Protein AF-A0A7R9U9R0-F1 (afdb_monomer_lite)

pLDDT: mean 79.27, std 15.32, range [29.86, 94.44]

InterPro domains:
  IPR008010 Tapt1 family [PF05346] (2-225)
  IPR008010 Tapt1 family [PTHR13317] (3-227)

Radius of gyration: 22.78 Å; chains: 1; bounding box: 51×50×66 Å

Secondary structure (DSSP, 8-state):
-HHHHHHHHHHHHHHHHHHHHHHHHHHHH-S-THHHHHHHHHHHHHHHHHHTS---HHHHHHHHHHHHHHHHHHHHHHHHHHHHHHHTT---HHHHHHHHHHHHHHHHHHHHHHHHHHHHHTT--THHHHHHHHHHHHHHHHHT-TTS---SS-HHHHHHHHTT--HHHHHHHHHHHHHHHHHHHHHHHHTT-HHHHHHHHHHHHHHHHHHHHHHHHHHHHHHHHHHHHHHHHHHT--SS-----HHHHHHHHHHHHTTGGGS-BTTB--

Foldseek 3Di:
DVVVVVVVVLVVVLVVLVVVLVLVLCCLVDPDCVSVVVLLVVLVVVLVVQLPDADDLVRVLLVVLQLVLVLVSLVVSLVLSQLLCVLVVNDPPVSSVVSSCSSSVSSVVSVVSSVVSNCVVNVPDPCSVLVSLLVLLCLLVVLVDPPDDPPVPDSVVVSCVSSVNPPSSSVVVVVVSCVVSVVSLCVVPVVPPPVSVVVVVVVVVVVVVVVVVVVSVVSNVVSVVSNVVVVCLVVVPDPDDDPDDPVVSVVVVVVVVVVVQQDDPPPDRD

Organism: NCBI:txid172671

Sequence (270 aa):
WTLFVATIYTILHSCLLFIHMATLNVAINSVDAALLTVLISSNFAEIKSFVFKKFDKKNVFQLGCHDVVERFKLWLFMSLIGLLSWCNGSLQLGSFLQLTCVVFSAEMLADWVKHGFIAKFNCIDASAFGEYAVVLANDITTCRRQDMPRVINDHTYAISKRLGFAQLPMTCLLIRFLMMAYPFVRQAVQARSNAVFFLICALAFLCCVLLKVLTGLLLMATSKAITTAEAEFMTGASPRGRSMSDVERKEELTAYQKVDRFTPVNGRVV

Structure (mmCIF, N/CA/C/O backbone):
data_AF-A0A7R9U9R0-F1
#
_entry.id   AF-A0A7R9U9R0-F1
#
loop_
_atom_site.group_PDB
_atom_site.id
_atom_site.type_symbol
_atom_site.label_atom_id
_atom_site.label_alt_id
_atom_site.label_comp_id
_atom_site.label_asym_id
_atom_site.label_entity_id
_atom_site.label_seq_id
_atom_site.pdbx_PDB_ins_code
_atom_site.Cartn_x
_atom_site.Cartn_y
_atom_site.Cartn_z
_atom_site.occupancy
_atom_site.B_iso_or_equiv
_atom_site.auth_seq_id
_atom_site.auth_comp_id
_atom_site.auth_asym_id
_atom_site.auth_atom_id
_atom_site.pdbx_PDB_model_num
ATOM 1 N N . TRP A 1 1 ? -26.819 -6.672 -17.134 1.00 80.12 1 TRP A N 1
ATOM 2 C CA . TRP A 1 1 ? -26.868 -5.364 -16.450 1.00 80.12 1 TRP A CA 1
ATOM 3 C C . TRP A 1 1 ? -25.844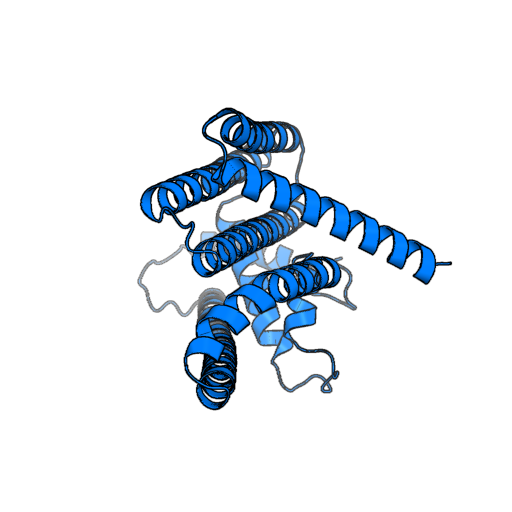 -5.228 -15.329 1.00 80.12 1 TRP A C 1
ATOM 5 O O . TRP A 1 1 ? -24.983 -4.372 -15.450 1.00 80.12 1 TRP A O 1
ATOM 15 N N . THR A 1 2 ? -25.844 -6.074 -14.294 1.00 88.81 2 THR A N 1
ATOM 16 C CA . THR A 1 2 ? -24.864 -5.991 -13.184 1.00 88.81 2 THR A CA 1
ATOM 17 C C . THR A 1 2 ? -23.406 -6.116 -13.634 1.00 88.81 2 THR A C 1
ATOM 19 O O . THR A 1 2 ? -22.576 -5.316 -13.219 1.00 88.81 2 THR A O 1
ATOM 22 N N . LEU A 1 3 ? -23.104 -7.053 -14.541 1.00 88.38 3 LEU A N 1
ATOM 23 C CA . LEU A 1 3 ? -21.761 -7.193 -15.121 1.00 88.38 3 LEU A CA 1
ATOM 24 C C . LEU A 1 3 ? -21.330 -5.938 -15.885 1.00 88.38 3 LEU A C 1
ATOM 26 O O . LEU A 1 3 ? -20.222 -5.463 -15.697 1.00 88.38 3 LEU A O 1
ATOM 30 N N . PHE A 1 4 ? -22.229 -5.356 -16.679 1.00 92.50 4 PHE A N 1
ATOM 31 C CA . PHE A 1 4 ? -21.949 -4.140 -17.442 1.00 92.50 4 PHE A CA 1
ATOM 32 C C . PHE A 1 4 ? -21.620 -2.952 -16.527 1.00 92.50 4 PHE A C 1
ATOM 34 O O . PHE A 1 4 ? -20.614 -2.274 -16.726 1.00 92.50 4 PHE A O 1
ATOM 41 N N . VAL A 1 5 ? -22.411 -2.754 -15.468 1.00 91.94 5 VAL A N 1
ATOM 42 C CA . VAL A 1 5 ? -22.153 -1.718 -14.455 1.00 91.94 5 VAL A CA 1
ATOM 43 C C . VAL A 1 5 ? -20.824 -1.971 -13.732 1.00 91.94 5 VAL A C 1
ATOM 45 O O . VAL A 1 5 ? -20.028 -1.047 -13.575 1.00 91.94 5 VAL A O 1
ATOM 48 N N . ALA A 1 6 ? -20.540 -3.218 -13.344 1.00 87.81 6 ALA A N 1
ATOM 49 C CA . ALA A 1 6 ? -19.285 -3.590 -12.687 1.00 87.81 6 ALA A CA 1
ATOM 50 C C . ALA A 1 6 ? -18.057 -3.367 -13.587 1.00 87.81 6 ALA A C 1
ATOM 52 O O . ALA A 1 6 ? -17.015 -2.904 -13.113 1.00 87.81 6 ALA A O 1
ATOM 53 N N . THR A 1 7 ? -18.173 -3.646 -14.886 1.00 88.94 7 THR A N 1
ATOM 54 C CA . THR A 1 7 ? -17.121 -3.366 -15.866 1.00 88.94 7 THR A CA 1
ATOM 55 C C . THR A 1 7 ? -16.875 -1.866 -15.994 1.00 88.94 7 THR A C 1
ATOM 57 O O . THR A 1 7 ? -15.727 -1.445 -15.868 1.00 88.94 7 THR A O 1
ATOM 60 N N . ILE A 1 8 ? -17.923 -1.048 -16.162 1.00 93.12 8 ILE A N 1
ATOM 61 C CA . ILE A 1 8 ? -17.786 0.418 -16.237 1.00 93.12 8 ILE A CA 1
ATOM 62 C C . ILE A 1 8 ? -17.120 0.965 -14.972 1.00 93.12 8 ILE A C 1
ATOM 64 O O . ILE A 1 8 ? -16.168 1.738 -15.064 1.00 93.12 8 ILE A O 1
ATOM 68 N N . TYR A 1 9 ? -17.568 0.520 -13.796 1.00 91.81 9 TYR A N 1
ATOM 69 C CA . TYR A 1 9 ? -16.970 0.916 -12.524 1.00 91.81 9 TYR A CA 1
ATOM 70 C C . TYR A 1 9 ? -15.478 0.558 -12.459 1.00 91.81 9 TYR A C 1
ATOM 72 O O . TYR A 1 9 ? -14.657 1.393 -12.086 1.00 91.81 9 TYR A O 1
ATOM 80 N N . THR A 1 10 ? -15.109 -0.657 -12.872 1.00 88.75 10 THR A N 1
ATOM 81 C CA . THR A 1 10 ? -13.712 -1.120 -12.856 1.00 88.75 10 THR A CA 1
ATOM 82 C C . THR A 1 10 ? -12.845 -0.320 -13.832 1.00 88.75 10 THR A C 1
ATOM 84 O O . THR A 1 10 ? -11.708 0.015 -13.496 1.00 88.75 10 THR A O 1
ATOM 87 N N . ILE A 1 11 ? -13.372 0.030 -15.011 1.00 91.69 11 ILE A N 1
ATOM 88 C CA . ILE A 1 11 ? -12.686 0.878 -15.998 1.00 91.69 11 ILE A CA 1
ATOM 89 C C . ILE A 1 11 ? -12.453 2.276 -15.425 1.00 91.69 11 ILE A C 1
ATOM 91 O O . ILE A 1 11 ? -11.320 2.755 -15.438 1.00 91.69 11 ILE A O 1
ATOM 95 N N . LEU A 1 12 ? -13.496 2.908 -14.880 1.00 93.00 12 LEU A N 1
ATOM 96 C CA . LEU A 1 12 ? -13.390 4.239 -14.278 1.00 93.00 12 LEU A CA 1
ATOM 97 C C . LEU A 1 12 ? -12.397 4.243 -13.115 1.00 93.00 12 LEU A C 1
ATOM 99 O O . LEU A 1 12 ? -11.517 5.098 -13.065 1.00 93.00 12 LEU A O 1
ATOM 103 N N . HIS A 1 13 ? -12.477 3.253 -12.223 1.00 91.44 13 HIS A N 1
ATOM 104 C CA . HIS A 1 13 ? -11.557 3.141 -11.096 1.00 91.44 13 HIS A CA 1
ATOM 105 C C . HIS A 1 13 ? -10.111 2.935 -11.565 1.00 91.44 13 HIS A C 1
ATOM 107 O O . HIS A 1 13 ? -9.204 3.598 -11.072 1.00 91.44 13 HIS A O 1
ATOM 113 N N . SER A 1 14 ? -9.882 2.077 -12.563 1.00 90.56 14 SER A N 1
ATOM 114 C CA . SER A 1 14 ? -8.544 1.873 -13.140 1.00 90.56 14 SER A CA 1
ATOM 115 C C . SER A 1 14 ? -8.007 3.146 -13.801 1.00 90.56 14 SER A C 1
ATOM 117 O O . SER A 1 14 ? -6.826 3.454 -13.663 1.00 90.56 14 SER A O 1
ATOM 119 N N . CYS A 1 15 ? -8.869 3.912 -14.478 1.00 90.81 15 CYS A N 1
ATOM 120 C CA . CYS A 1 15 ? -8.514 5.192 -15.088 1.00 90.81 15 CYS A CA 1
ATOM 121 C C . CYS A 1 15 ? -8.092 6.223 -14.030 1.00 90.81 15 CYS A C 1
ATOM 123 O O . CYS A 1 15 ? -7.043 6.848 -14.167 1.00 90.81 15 CYS A O 1
ATOM 125 N N . LEU A 1 16 ? -8.847 6.342 -12.932 1.00 91.12 16 LEU A N 1
ATOM 126 C CA . LEU A 1 16 ? -8.494 7.227 -11.818 1.00 91.12 16 LEU A CA 1
ATOM 127 C C . LEU A 1 16 ? -7.149 6.849 -11.187 1.00 91.12 16 LEU A C 1
ATOM 129 O O . LEU A 1 16 ? -6.325 7.728 -10.942 1.00 91.12 16 LEU A O 1
ATOM 133 N N . LEU A 1 17 ? -6.894 5.552 -10.973 1.00 89.94 17 LEU A N 1
ATOM 134 C CA . LEU A 1 17 ? -5.597 5.085 -10.469 1.00 89.94 17 LEU A CA 1
ATOM 135 C C . LEU A 1 17 ? -4.456 5.407 -11.438 1.00 89.94 17 LEU A C 1
ATOM 137 O O . LEU A 1 17 ? -3.375 5.794 -11.001 1.00 89.94 17 LEU A O 1
ATOM 141 N N . PHE A 1 18 ? -4.697 5.284 -12.744 1.00 89.31 18 PHE A N 1
ATOM 142 C CA . PHE A 1 18 ? -3.710 5.632 -13.760 1.00 89.31 18 PHE A CA 1
ATOM 143 C C . PHE A 1 18 ? -3.402 7.132 -13.766 1.00 89.31 18 PHE A C 1
ATOM 145 O O . PHE A 1 18 ? -2.232 7.503 -13.796 1.00 89.31 18 PHE A O 1
ATOM 152 N N . ILE A 1 19 ? -4.425 7.989 -13.679 1.00 89.56 19 ILE A N 1
ATOM 153 C CA . ILE A 1 19 ? -4.249 9.445 -13.573 1.00 89.56 19 ILE A CA 1
ATOM 154 C C . ILE A 1 19 ? -3.454 9.783 -12.315 1.00 89.56 19 ILE A C 1
ATOM 156 O O . ILE A 1 19 ? -2.480 10.521 -12.394 1.00 89.56 19 ILE A O 1
ATOM 160 N N . HIS A 1 20 ? -3.821 9.207 -11.170 1.00 88.00 20 HIS A N 1
ATOM 161 C CA . HIS A 1 20 ? -3.120 9.450 -9.913 1.00 88.00 20 HIS A CA 1
ATOM 162 C C . HIS A 1 20 ? -1.637 9.062 -10.007 1.00 88.00 20 HIS A C 1
ATOM 164 O O . HIS A 1 20 ? -0.757 9.839 -9.639 1.00 88.00 20 HIS A O 1
ATOM 170 N N . MET A 1 21 ? -1.342 7.891 -10.574 1.00 86.88 21 MET A N 1
ATOM 171 C CA . MET A 1 21 ? 0.033 7.447 -10.778 1.00 86.88 21 MET A CA 1
ATOM 172 C C . MET A 1 21 ? 0.792 8.305 -11.801 1.00 86.88 21 MET A C 1
ATOM 174 O O . MET A 1 21 ? 1.969 8.594 -11.598 1.00 86.88 21 MET A O 1
ATOM 178 N N . ALA A 1 22 ? 0.144 8.736 -12.884 1.00 86.50 22 ALA A N 1
ATOM 179 C CA . ALA A 1 22 ? 0.743 9.639 -13.862 1.00 86.50 22 ALA A CA 1
ATOM 180 C C . ALA A 1 22 ? 1.085 10.992 -13.227 1.00 86.50 22 ALA A C 1
ATOM 182 O O . ALA A 1 22 ? 2.184 11.498 -13.439 1.00 86.50 22 ALA A O 1
ATOM 183 N N . THR A 1 23 ? 0.195 11.532 -12.392 1.00 86.62 23 THR A N 1
ATOM 184 C CA . THR A 1 23 ? 0.443 12.749 -11.613 1.00 86.62 23 THR A CA 1
ATOM 185 C C . THR A 1 23 ? 1.634 12.574 -10.680 1.00 86.62 23 THR A C 1
ATOM 187 O O . THR A 1 23 ? 2.507 13.435 -10.671 1.00 86.62 23 THR A O 1
ATOM 190 N N . LEU A 1 24 ? 1.730 11.451 -9.955 1.00 83.56 24 LEU A N 1
ATOM 191 C CA . LEU A 1 24 ? 2.899 11.146 -9.118 1.00 83.56 24 LEU A CA 1
ATOM 192 C C . LEU A 1 24 ? 4.186 11.058 -9.948 1.00 83.56 24 LEU A C 1
ATOM 194 O O . LEU A 1 24 ? 5.207 11.618 -9.560 1.00 83.56 24 LEU A O 1
ATOM 198 N N . ASN A 1 25 ? 4.145 10.413 -11.115 1.00 86.19 25 ASN A N 1
ATOM 199 C CA . ASN A 1 25 ? 5.303 10.322 -12.001 1.00 86.19 25 ASN A CA 1
ATOM 200 C C . ASN A 1 25 ? 5.731 11.698 -12.534 1.00 86.19 25 ASN A C 1
ATOM 202 O O . ASN A 1 25 ? 6.922 11.994 -12.573 1.00 86.19 25 ASN A O 1
ATOM 206 N N . VAL A 1 26 ? 4.784 12.556 -12.918 1.00 84.62 26 VAL A N 1
ATOM 207 C CA . VAL A 1 26 ? 5.090 13.933 -13.333 1.00 84.62 26 VAL A CA 1
ATOM 208 C C . VAL A 1 26 ? 5.634 14.734 -12.154 1.00 84.62 26 VAL A C 1
ATOM 210 O O . VAL A 1 26 ? 6.636 15.407 -12.332 1.00 84.62 26 VAL A O 1
ATOM 213 N N . ALA A 1 27 ? 5.061 14.598 -10.956 1.00 80.94 27 ALA A N 1
ATOM 214 C CA . ALA A 1 27 ? 5.533 15.274 -9.747 1.00 80.94 27 ALA A CA 1
ATOM 215 C C . ALA A 1 27 ? 6.983 14.911 -9.394 1.00 80.94 27 ALA A C 1
ATOM 217 O O . ALA A 1 27 ? 7.745 15.761 -8.946 1.00 80.94 27 ALA A O 1
ATOM 218 N N . ILE A 1 28 ? 7.373 13.654 -9.621 1.00 76.88 28 ILE A N 1
ATOM 219 C CA . ILE A 1 28 ? 8.746 13.179 -9.409 1.00 76.88 28 ILE A CA 1
ATOM 220 C C . ILE A 1 28 ? 9.719 13.749 -10.438 1.00 76.88 28 ILE A C 1
ATOM 222 O O . ILE A 1 28 ? 10.871 14.020 -10.107 1.00 76.88 28 ILE A O 1
ATOM 226 N N . ASN A 1 29 ? 9.269 13.916 -11.678 1.00 78.12 29 ASN A N 1
ATOM 227 C CA . ASN A 1 29 ? 10.115 14.390 -12.771 1.00 78.12 29 ASN A CA 1
ATOM 228 C C . ASN A 1 29 ? 10.038 15.912 -12.984 1.00 78.12 29 ASN A C 1
ATOM 230 O O . ASN A 1 29 ? 10.795 16.452 -13.789 1.00 78.12 29 ASN A O 1
ATOM 234 N N . SER A 1 30 ? 9.133 16.613 -12.301 1.00 80.69 30 SER A N 1
ATOM 235 C CA . SER A 1 30 ? 8.979 18.062 -12.400 1.00 80.69 30 SER A CA 1
ATOM 236 C C . SER A 1 30 ? 9.949 18.789 -11.476 1.00 80.69 30 SER A C 1
ATOM 238 O O . SER A 1 30 ? 10.145 18.393 -10.332 1.00 80.69 30 SER A O 1
ATOM 240 N N . VAL A 1 31 ? 10.495 19.907 -11.957 1.00 68.56 31 VAL A N 1
ATOM 241 C CA . VAL A 1 31 ? 11.344 20.813 -11.163 1.00 68.56 31 VAL A CA 1
ATOM 242 C C . VAL A 1 31 ? 10.518 21.592 -10.127 1.00 68.56 31 VAL A C 1
ATOM 244 O O . VAL A 1 31 ? 11.036 21.995 -9.088 1.00 68.56 31 VAL A O 1
ATOM 247 N N . ASP A 1 32 ? 9.218 21.762 -10.378 1.00 71.50 32 ASP A N 1
ATOM 248 C CA . ASP A 1 32 ? 8.331 22.550 -9.530 1.00 71.50 32 ASP A CA 1
ATOM 249 C C . ASP A 1 32 ? 7.790 21.746 -8.343 1.00 71.50 32 ASP A C 1
ATOM 251 O O . ASP A 1 32 ? 7.101 20.736 -8.494 1.00 71.50 32 ASP A O 1
ATOM 255 N N . ALA A 1 33 ? 7.984 22.277 -7.134 1.00 71.12 33 ALA A N 1
ATOM 256 C CA . ALA A 1 33 ? 7.399 21.729 -5.909 1.00 71.12 33 ALA A CA 1
ATOM 257 C C . ALA A 1 33 ? 5.859 21.867 -5.841 1.00 71.12 33 ALA A C 1
ATOM 259 O O . ALA A 1 33 ? 5.235 21.362 -4.908 1.00 71.12 33 ALA A O 1
ATOM 260 N N . ALA A 1 34 ? 5.227 22.521 -6.822 1.00 73.31 34 ALA A N 1
ATOM 261 C CA . ALA A 1 34 ? 3.788 22.777 -6.849 1.00 73.31 34 ALA A CA 1
ATOM 262 C C . ALA A 1 34 ? 2.949 21.487 -6.789 1.00 73.31 34 ALA A C 1
ATOM 264 O O . ALA A 1 34 ? 1.945 21.432 -6.080 1.00 73.31 34 ALA A O 1
ATOM 265 N N . LEU A 1 35 ? 3.378 20.423 -7.475 1.00 70.88 35 LEU A N 1
ATOM 266 C CA . LEU A 1 35 ? 2.675 19.134 -7.463 1.00 70.88 35 LEU A CA 1
ATOM 267 C C . LEU A 1 35 ? 2.781 18.420 -6.106 1.00 70.88 35 LEU A C 1
ATOM 269 O O . LEU A 1 35 ? 1.817 17.799 -5.659 1.00 70.88 35 LEU A O 1
ATOM 273 N N . LEU A 1 36 ? 3.911 18.568 -5.410 1.00 73.06 36 LEU A N 1
ATOM 274 C CA . LEU A 1 36 ? 4.072 18.079 -4.040 1.00 73.06 36 LEU A CA 1
ATOM 275 C C . LEU A 1 36 ? 3.146 18.832 -3.072 1.00 73.06 36 LEU A C 1
ATOM 277 O O . LEU A 1 36 ? 2.513 18.217 -2.214 1.00 73.06 36 LEU A O 1
ATOM 281 N N . THR A 1 37 ? 3.006 20.150 -3.242 1.00 78.88 37 THR A N 1
ATOM 282 C CA . THR A 1 37 ? 2.056 20.959 -2.464 1.00 78.88 37 THR A CA 1
ATOM 283 C C . THR A 1 37 ? 0.610 20.509 -2.681 1.00 78.88 37 THR A C 1
ATOM 285 O O . THR A 1 37 ? -0.155 20.454 -1.720 1.00 78.88 37 THR A O 1
ATOM 288 N N . VAL A 1 38 ? 0.237 20.128 -3.908 1.00 75.94 38 VAL A N 1
ATOM 289 C CA . VAL A 1 38 ? -1.104 19.595 -4.210 1.00 75.94 38 VAL A CA 1
ATOM 290 C C . VAL A 1 38 ? -1.369 18.280 -3.469 1.00 75.94 38 VAL A C 1
ATOM 292 O O . VAL A 1 38 ? -2.444 18.126 -2.890 1.00 75.94 38 VAL A O 1
ATOM 295 N N . LEU A 1 39 ? -0.394 17.365 -3.421 1.00 73.31 39 LEU A N 1
ATOM 296 C CA . LEU A 1 39 ? -0.523 16.096 -2.687 1.00 73.31 39 LEU A CA 1
ATOM 297 C C . LEU A 1 39 ? -0.722 16.329 -1.182 1.00 73.31 39 LEU A C 1
ATOM 299 O O . LEU A 1 39 ? -1.648 15.786 -0.588 1.00 73.31 39 LEU A O 1
ATOM 303 N N . ILE A 1 40 ? 0.069 17.221 -0.581 1.00 80.69 40 ILE A N 1
ATOM 304 C CA . ILE A 1 40 ? -0.073 17.574 0.841 1.00 80.69 40 ILE A CA 1
ATOM 305 C C . ILE A 1 40 ? -1.419 18.269 1.106 1.00 80.69 40 ILE A C 1
ATOM 307 O O . ILE A 1 40 ? -2.076 18.010 2.117 1.00 80.69 40 ILE A O 1
ATOM 311 N N . SER A 1 41 ? -1.863 19.135 0.191 1.00 83.81 41 SER A N 1
ATOM 312 C CA . SER A 1 41 ? -3.153 19.815 0.314 1.00 83.81 41 SER A CA 1
ATOM 313 C C . SER A 1 41 ? -4.335 18.845 0.245 1.00 83.81 41 SER A C 1
ATOM 315 O O . SER A 1 41 ? -5.350 19.101 0.898 1.00 83.81 41 SER A O 1
ATOM 317 N N . SER A 1 42 ? -4.211 17.752 -0.514 1.00 82.31 42 SER A N 1
ATOM 318 C CA . SER A 1 42 ? -5.211 16.681 -0.568 1.00 82.31 42 SER A CA 1
ATOM 319 C C . SER A 1 42 ? -5.390 16.034 0.807 1.00 82.31 42 SER A C 1
ATOM 321 O O . SER A 1 42 ? -6.510 15.978 1.314 1.00 82.31 42 SER A O 1
ATOM 323 N N . ASN A 1 43 ? -4.289 15.669 1.466 1.00 86.56 43 ASN A N 1
ATOM 324 C CA . ASN A 1 43 ? -4.319 15.050 2.795 1.00 86.56 43 ASN A CA 1
ATOM 325 C C . ASN A 1 43 ? -4.927 15.989 3.850 1.00 86.56 43 ASN A C 1
ATOM 327 O O . ASN A 1 43 ? -5.645 15.564 4.754 1.00 86.56 43 ASN A O 1
ATOM 331 N N . PHE A 1 44 ? -4.707 17.302 3.722 1.00 83.62 44 PHE A N 1
ATOM 332 C CA . PHE A 1 44 ? -5.344 18.282 4.605 1.00 83.62 44 PHE A CA 1
ATOM 333 C C . PHE A 1 44 ? -6.861 18.397 4.379 1.00 83.62 44 PHE A C 1
ATOM 335 O O . PHE A 1 44 ? -7.634 18.487 5.339 1.00 83.62 44 PHE A O 1
ATOM 342 N N . ALA A 1 45 ? -7.304 18.379 3.118 1.00 83.81 45 ALA A N 1
ATOM 343 C CA . ALA A 1 45 ? -8.728 18.366 2.784 1.00 83.81 45 ALA A CA 1
ATOM 344 C C . ALA A 1 45 ? -9.415 17.099 3.317 1.00 83.81 45 ALA A C 1
ATOM 346 O O . ALA A 1 45 ? -10.535 17.171 3.834 1.00 83.81 45 ALA A O 1
ATOM 347 N N . GLU A 1 46 ? -8.714 15.969 3.258 1.00 82.38 46 GLU A N 1
ATOM 348 C CA . GLU A 1 46 ? -9.156 14.712 3.840 1.00 82.38 46 GLU A CA 1
ATOM 349 C C . GLU A 1 46 ? -9.347 14.844 5.357 1.00 82.38 46 GLU A C 1
ATOM 351 O O . GLU A 1 46 ? -10.469 14.656 5.836 1.00 82.38 46 GLU A O 1
ATOM 356 N N . ILE A 1 47 ? -8.322 15.279 6.107 1.00 85.31 47 ILE A N 1
ATOM 357 C CA . ILE A 1 47 ? -8.413 15.490 7.566 1.00 85.31 47 ILE A CA 1
ATOM 358 C C . ILE A 1 47 ? -9.627 16.357 7.914 1.00 85.31 47 ILE A C 1
ATOM 360 O O . ILE A 1 47 ? -10.422 15.997 8.784 1.00 85.31 47 ILE A O 1
ATOM 364 N N . LYS A 1 48 ? -9.825 17.471 7.200 1.00 85.12 48 LYS A N 1
ATOM 365 C CA . LYS A 1 48 ? -10.962 18.373 7.431 1.00 85.12 48 LYS A CA 1
ATOM 366 C C . LYS A 1 48 ? -12.307 17.651 7.314 1.00 85.12 48 LYS A C 1
ATOM 368 O O . LYS A 1 48 ? -13.203 17.913 8.113 1.00 85.12 48 LYS A O 1
ATOM 373 N N . SER A 1 49 ? -12.459 16.753 6.342 1.00 84.81 49 SER A N 1
ATOM 374 C CA . SER A 1 49 ? -13.702 15.996 6.150 1.00 84.81 49 SER A CA 1
ATOM 375 C C . SER A 1 49 ? -13.982 14.990 7.280 1.00 84.81 49 SER A C 1
ATOM 377 O O . SER A 1 49 ? -15.144 14.716 7.585 1.00 84.81 49 SER A O 1
ATOM 379 N N . PHE A 1 50 ? -12.935 14.490 7.945 1.00 82.75 50 PHE A N 1
ATOM 380 C CA . PHE A 1 50 ? -13.033 13.512 9.031 1.00 82.75 50 PHE A CA 1
ATOM 381 C C . PHE A 1 50 ? -13.228 14.147 10.414 1.00 82.75 50 PHE A C 1
ATOM 383 O O . PHE A 1 50 ? -13.973 13.603 11.228 1.00 82.75 50 PHE A O 1
ATOM 390 N N . VAL A 1 51 ? -12.623 15.310 10.678 1.00 79.50 51 VAL A N 1
ATOM 391 C CA . VAL A 1 51 ? -12.634 15.958 12.007 1.00 79.50 51 VAL A CA 1
ATOM 392 C C . VAL A 1 51 ? -14.044 16.336 12.488 1.00 79.50 51 VAL A C 1
ATOM 394 O O . VAL A 1 51 ? -14.304 16.324 13.688 1.00 79.50 51 VAL A O 1
ATOM 397 N N . PHE A 1 52 ? -14.977 16.629 11.580 1.00 76.38 52 PHE A N 1
ATOM 398 C CA . PHE A 1 52 ? -16.349 17.023 11.940 1.00 76.38 52 PHE A CA 1
ATOM 399 C C . PHE A 1 52 ? -17.347 15.862 11.983 1.00 76.38 52 PHE A C 1
ATOM 401 O O . PHE A 1 52 ? -18.532 16.074 12.252 1.00 76.38 52 PHE A O 1
ATOM 408 N N . LYS A 1 53 ? -16.903 14.636 11.699 1.00 81.81 53 LYS A N 1
ATOM 409 C CA . LYS A 1 53 ? -17.787 13.480 11.579 1.00 81.81 53 LYS A CA 1
ATOM 410 C C . LYS A 1 53 ? -17.705 12.602 12.826 1.00 81.81 53 LYS A C 1
ATOM 412 O O . LYS A 1 53 ? -16.625 12.274 13.311 1.00 81.81 53 LYS A O 1
ATOM 417 N N . LYS A 1 54 ? -18.872 12.195 13.331 1.00 82.38 54 LYS A N 1
ATOM 418 C CA . LYS A 1 54 ? -18.972 11.213 14.414 1.00 82.38 54 LYS A CA 1
ATOM 419 C C . LYS A 1 54 ? -18.740 9.809 13.853 1.00 82.38 54 LYS A C 1
ATOM 421 O O . LYS A 1 54 ? -19.356 9.436 12.852 1.00 82.38 54 LYS A O 1
ATOM 426 N N . PHE A 1 55 ? -17.869 9.041 14.496 1.00 81.81 55 PHE A N 1
ATOM 427 C CA . PHE A 1 55 ? -17.519 7.680 14.109 1.00 81.81 55 PHE A CA 1
ATOM 428 C C . PHE A 1 55 ? -17.793 6.696 15.242 1.00 81.81 55 PHE A C 1
ATOM 430 O O . PHE A 1 55 ? -17.348 6.882 16.370 1.00 81.81 55 PHE A O 1
ATOM 437 N N . ASP A 1 56 ? -18.473 5.602 14.907 1.00 85.31 56 ASP A N 1
ATOM 438 C CA . ASP A 1 56 ? -18.576 4.433 15.778 1.00 85.31 56 ASP A CA 1
ATOM 439 C C . ASP A 1 56 ? -17.298 3.590 15.695 1.00 85.31 56 ASP A C 1
ATOM 441 O O . ASP A 1 56 ? -16.619 3.591 14.664 1.00 85.31 56 ASP A O 1
ATOM 445 N N . LYS A 1 57 ? -17.017 2.778 16.725 1.00 82.06 57 LYS A N 1
ATOM 446 C CA . LYS A 1 57 ? -15.855 1.864 16.759 1.00 82.06 57 LYS A CA 1
ATOM 447 C C . LYS A 1 57 ? -15.716 1.022 15.471 1.00 82.06 57 LYS A C 1
ATOM 449 O O . LYS A 1 57 ? -14.643 0.951 14.881 1.00 82.06 57 LYS A O 1
ATOM 454 N N . LYS A 1 58 ? -16.829 0.466 14.960 1.00 83.50 58 LYS A N 1
ATOM 455 C CA . LYS A 1 58 ? -16.883 -0.298 13.689 1.00 83.50 58 LYS A CA 1
ATOM 456 C C . LYS A 1 58 ? -16.400 0.528 12.486 1.00 83.50 58 LYS A C 1
ATOM 458 O O . LYS A 1 58 ? -15.664 0.021 11.642 1.00 83.50 58 LYS A O 1
ATOM 463 N N . ASN A 1 59 ? -16.795 1.797 12.421 1.00 87.81 59 ASN A N 1
ATOM 464 C CA . ASN A 1 59 ? -16.464 2.683 11.308 1.00 87.81 59 ASN A CA 1
ATOM 465 C C . ASN A 1 59 ? -15.008 3.160 11.389 1.00 87.81 59 ASN A C 1
ATOM 467 O O . ASN A 1 59 ? -14.361 3.278 10.353 1.00 87.81 59 ASN A O 1
ATOM 471 N N . VAL A 1 60 ? -14.470 3.366 12.598 1.00 88.81 60 VAL A N 1
ATOM 472 C CA . VAL A 1 60 ? -13.041 3.673 12.797 1.00 88.81 60 VAL A CA 1
ATOM 473 C C . VAL A 1 60 ? -12.160 2.503 12.372 1.00 88.81 60 VAL A C 1
ATOM 475 O O . VAL A 1 60 ? -11.146 2.713 11.712 1.00 88.81 60 VAL A O 1
ATOM 478 N N . PHE A 1 61 ? -12.570 1.267 12.671 1.00 88.75 61 PHE A N 1
ATOM 479 C CA . PHE A 1 61 ? -11.856 0.084 12.196 1.00 88.75 61 PHE A CA 1
ATOM 480 C C . PHE A 1 61 ? -11.812 0.004 10.662 1.00 88.75 61 PHE A C 1
ATOM 482 O O . PHE A 1 61 ? -10.748 -0.212 10.082 1.00 88.75 61 PHE A O 1
ATOM 489 N N . GLN A 1 62 ? -12.953 0.204 9.993 1.00 89.69 62 GLN A N 1
ATOM 490 C CA . GLN A 1 62 ? -13.014 0.207 8.526 1.00 89.69 62 GLN A CA 1
ATOM 491 C C . GLN A 1 62 ? -12.204 1.352 7.912 1.00 89.69 62 GLN A C 1
ATOM 493 O O . GLN A 1 62 ? -11.545 1.146 6.895 1.00 89.69 62 GLN A O 1
ATOM 498 N N . LEU A 1 63 ? -12.212 2.528 8.544 1.00 89.69 63 LEU A N 1
ATOM 499 C CA . LEU A 1 63 ? -11.381 3.656 8.136 1.00 89.69 63 LEU A CA 1
ATOM 500 C C . LEU A 1 63 ? -9.890 3.307 8.228 1.00 89.69 63 LEU A C 1
ATOM 502 O O . LEU A 1 63 ? -9.179 3.441 7.242 1.00 89.69 63 LEU A O 1
ATOM 506 N N . GLY A 1 64 ? -9.437 2.747 9.353 1.00 90.44 64 GLY A N 1
ATOM 507 C CA . GLY A 1 64 ? -8.048 2.301 9.494 1.00 90.44 64 GLY A CA 1
ATOM 508 C C . GLY A 1 64 ? -7.655 1.226 8.471 1.00 90.44 64 GLY A C 1
ATOM 509 O O . GLY A 1 64 ? -6.540 1.236 7.957 1.00 90.44 64 GLY A O 1
ATOM 510 N N . CYS A 1 65 ? -8.577 0.325 8.115 1.00 90.75 65 CYS A N 1
ATOM 511 C CA . CYS A 1 65 ? -8.351 -0.648 7.042 1.00 90.75 65 CYS A CA 1
ATOM 512 C C . CYS A 1 65 ? -8.160 0.029 5.673 1.00 90.75 65 CYS A C 1
ATOM 514 O O . CYS A 1 65 ? -7.282 -0.379 4.910 1.00 90.75 65 CYS A O 1
ATOM 516 N N . HIS A 1 66 ? -8.954 1.062 5.376 1.00 89.19 66 HIS A N 1
ATOM 517 C CA . HIS A 1 66 ? -8.822 1.850 4.152 1.00 89.19 66 HIS A CA 1
ATOM 518 C C . HIS A 1 66 ? -7.477 2.590 4.098 1.00 89.19 66 HIS A C 1
ATOM 520 O O . HIS A 1 66 ? -6.791 2.514 3.079 1.00 89.19 66 HIS A O 1
ATOM 526 N N . ASP A 1 67 ? -7.050 3.204 5.203 1.00 91.12 67 ASP A N 1
ATOM 527 C CA . ASP A 1 67 ? -5.764 3.915 5.297 1.00 91.12 67 ASP A CA 1
ATOM 528 C C . ASP A 1 67 ? -4.575 2.974 5.022 1.00 91.12 67 ASP A C 1
ATOM 530 O O . ASP A 1 67 ? -3.636 3.302 4.295 1.00 91.12 67 ASP A O 1
ATOM 534 N N . VAL A 1 68 ? -4.622 1.741 5.542 1.00 91.25 68 VAL A N 1
ATOM 535 C CA . VAL A 1 68 ? -3.597 0.720 5.253 1.00 91.25 68 VAL A CA 1
ATOM 536 C C . VAL A 1 68 ? -3.560 0.369 3.762 1.00 91.25 68 VAL A C 1
ATOM 538 O O . VAL A 1 68 ? -2.476 0.223 3.189 1.00 91.25 68 VAL A O 1
ATOM 541 N N . VAL A 1 69 ? -4.725 0.243 3.119 1.00 91.25 69 VAL A N 1
ATOM 542 C CA . VAL A 1 69 ? -4.819 -0.001 1.671 1.00 91.25 69 VAL A CA 1
ATOM 543 C C . VAL A 1 69 ? -4.247 1.169 0.875 1.00 91.25 69 VAL A C 1
ATOM 545 O O . VAL A 1 69 ? -3.528 0.947 -0.101 1.00 91.25 69 VAL A O 1
ATOM 548 N N . GLU A 1 70 ? -4.526 2.399 1.282 1.00 89.12 70 GLU A N 1
ATOM 549 C CA . GLU A 1 70 ? -4.018 3.608 0.638 1.00 89.12 70 GLU A CA 1
ATOM 550 C C . GLU A 1 70 ? -2.492 3.695 0.698 1.00 89.12 70 GLU A C 1
ATOM 552 O O . GLU A 1 70 ? -1.839 3.786 -0.347 1.00 89.12 70 GLU A O 1
ATOM 557 N N . ARG A 1 71 ? -1.905 3.498 1.883 1.00 92.00 71 ARG A N 1
ATOM 558 C CA . ARG A 1 71 ? -0.444 3.435 2.062 1.00 92.00 71 ARG A CA 1
ATOM 559 C C . ARG A 1 71 ? 0.204 2.337 1.232 1.00 92.00 71 ARG A C 1
ATOM 561 O O . ARG A 1 71 ? 1.277 2.534 0.661 1.00 92.00 71 ARG A O 1
ATOM 568 N N . PHE A 1 72 ? -0.438 1.173 1.147 1.00 91.56 72 PHE A N 1
ATOM 569 C CA . PHE A 1 72 ? 0.051 0.080 0.313 1.00 91.56 72 PHE A CA 1
ATOM 570 C C . PHE A 1 72 ? 0.042 0.455 -1.175 1.00 91.56 72 PHE A C 1
ATOM 572 O O . PHE A 1 72 ? 1.013 0.186 -1.886 1.00 91.56 72 PHE A O 1
ATOM 579 N N . LYS A 1 73 ? -1.019 1.116 -1.650 1.00 90.50 73 LYS A N 1
ATOM 580 C CA . LYS A 1 73 ? -1.100 1.611 -3.033 1.00 90.50 73 LYS A CA 1
ATOM 581 C C . LYS A 1 73 ? -0.029 2.661 -3.312 1.00 90.50 73 LYS A C 1
ATOM 583 O O . LYS A 1 73 ? 0.638 2.564 -4.339 1.00 90.50 73 LYS A O 1
ATOM 588 N N . LEU A 1 74 ? 0.181 3.601 -2.391 1.00 90.69 74 LEU A N 1
ATOM 589 C CA . LEU A 1 74 ? 1.231 4.611 -2.496 1.00 90.69 74 LEU A CA 1
ATOM 590 C C . LEU A 1 74 ? 2.618 3.960 -2.588 1.00 90.69 74 LEU A C 1
ATOM 592 O O . LEU A 1 74 ? 3.396 4.283 -3.485 1.00 90.69 74 LEU A O 1
ATOM 596 N N . TRP A 1 75 ? 2.902 2.981 -1.724 1.00 90.88 75 TRP A N 1
ATOM 597 C CA . TRP A 1 75 ? 4.155 2.224 -1.760 1.00 90.88 75 TRP A CA 1
ATOM 598 C C . TRP A 1 75 ? 4.355 1.492 -3.095 1.00 90.88 75 TRP A C 1
ATOM 600 O O . TRP A 1 75 ? 5.437 1.561 -3.683 1.00 90.88 75 TRP A O 1
ATOM 610 N N . LEU A 1 76 ? 3.304 0.853 -3.622 1.00 90.62 76 LEU A N 1
ATOM 611 C CA . LEU A 1 76 ? 3.340 0.214 -4.940 1.00 90.62 76 LEU A CA 1
ATOM 612 C C . LEU A 1 76 ? 3.593 1.217 -6.070 1.00 90.62 76 LEU A C 1
ATOM 614 O O . LEU A 1 76 ? 4.404 0.937 -6.951 1.00 90.62 76 LEU A O 1
ATOM 618 N N . PHE A 1 77 ? 2.932 2.376 -6.064 1.00 90.50 77 PHE A N 1
ATOM 619 C CA . PHE A 1 77 ? 3.121 3.393 -7.102 1.00 90.50 77 PHE A CA 1
ATOM 620 C C . PHE A 1 77 ? 4.546 3.932 -7.095 1.00 90.50 77 PHE A C 1
ATOM 622 O O . PHE A 1 77 ? 5.183 3.964 -8.148 1.00 90.50 77 PHE A O 1
ATOM 629 N N . MET A 1 78 ? 5.078 4.262 -5.917 1.00 89.75 78 MET A N 1
ATOM 630 C CA . MET A 1 78 ? 6.463 4.713 -5.785 1.00 89.75 78 MET A CA 1
ATOM 631 C C . MET A 1 78 ? 7.446 3.626 -6.229 1.00 89.75 78 MET A C 1
ATOM 633 O O . MET A 1 78 ? 8.358 3.910 -7.002 1.00 89.75 78 MET A O 1
ATOM 637 N N . SER A 1 79 ? 7.233 2.366 -5.838 1.00 89.31 79 SER A N 1
ATOM 638 C CA . SER A 1 79 ? 8.075 1.247 -6.282 1.00 89.31 79 SER A CA 1
ATOM 639 C C . SER A 1 79 ? 8.063 1.069 -7.807 1.00 89.31 79 SER A C 1
ATOM 641 O O . SER A 1 79 ? 9.124 0.920 -8.414 1.00 89.31 79 SER A O 1
ATOM 643 N N . LEU A 1 80 ? 6.889 1.142 -8.444 1.00 90.06 80 LEU A N 1
ATOM 644 C CA . LEU A 1 80 ? 6.752 1.004 -9.897 1.00 90.06 80 LEU A CA 1
ATOM 645 C C . LEU A 1 80 ? 7.381 2.173 -10.662 1.00 90.06 80 LEU A C 1
ATOM 647 O O . LEU A 1 80 ? 8.043 1.941 -11.674 1.00 90.06 80 LEU A O 1
ATOM 651 N N . ILE A 1 81 ? 7.210 3.411 -10.187 1.00 89.62 81 ILE A N 1
ATOM 652 C CA . ILE A 1 81 ? 7.840 4.590 -10.799 1.00 89.62 81 ILE A CA 1
ATOM 653 C C . ILE A 1 81 ? 9.363 4.510 -10.655 1.00 89.62 81 ILE A C 1
ATOM 655 O O . ILE A 1 81 ? 10.082 4.728 -11.631 1.00 89.62 81 ILE A O 1
ATOM 659 N N . GLY A 1 82 ? 9.860 4.130 -9.475 1.00 89.69 82 GLY A N 1
ATOM 660 C CA . GLY A 1 82 ? 11.288 3.928 -9.236 1.00 89.69 82 GLY A CA 1
ATOM 661 C C . GLY A 1 82 ? 11.880 2.845 -10.138 1.00 89.69 82 GLY A C 1
ATOM 662 O O . GLY A 1 82 ? 12.918 3.068 -10.760 1.00 89.69 82 GLY A O 1
ATOM 663 N N . LEU A 1 83 ? 11.191 1.705 -10.282 1.00 88.25 83 LEU A N 1
ATOM 664 C CA . LEU A 1 83 ? 11.600 0.627 -11.185 1.00 88.25 83 LEU A CA 1
ATOM 665 C C . LEU A 1 83 ? 11.639 1.099 -12.644 1.00 88.25 83 LEU A C 1
ATOM 667 O O . LEU A 1 83 ? 12.621 0.850 -13.339 1.00 88.25 83 LEU A O 1
ATOM 671 N N . LEU A 1 84 ? 10.602 1.805 -13.103 1.00 88.00 84 LEU A N 1
ATOM 672 C CA . LEU A 1 84 ? 10.544 2.327 -14.467 1.00 88.00 84 LEU A CA 1
ATOM 673 C C . LEU A 1 84 ? 11.665 3.343 -14.726 1.00 88.00 84 LEU A C 1
ATOM 675 O O . LEU A 1 84 ? 12.366 3.241 -15.730 1.00 88.00 84 LEU A O 1
ATOM 679 N N . SER A 1 85 ? 11.877 4.287 -13.808 1.00 88.19 85 SER A N 1
ATOM 680 C CA . SER A 1 85 ? 12.946 5.281 -13.926 1.00 88.19 85 SER A CA 1
ATOM 681 C C . SER A 1 85 ? 14.337 4.642 -13.880 1.00 88.19 85 SER A C 1
ATOM 683 O O . SER A 1 85 ? 15.247 5.126 -14.554 1.00 88.19 85 SER A O 1
ATOM 685 N N . TRP A 1 86 ? 14.514 3.559 -13.116 1.00 86.69 86 TRP A N 1
ATOM 686 C CA . TRP A 1 86 ? 15.751 2.778 -13.110 1.00 86.69 86 TRP A CA 1
ATOM 687 C C . TRP A 1 86 ? 15.982 2.087 -14.454 1.00 86.69 86 TRP A C 1
ATOM 689 O O . TRP A 1 86 ? 17.061 2.209 -15.030 1.00 86.69 86 TRP A O 1
ATOM 699 N N . CYS A 1 87 ? 14.962 1.412 -14.994 1.00 85.25 87 CYS A N 1
ATOM 700 C CA . CYS A 1 87 ? 15.036 0.761 -16.305 1.00 85.25 87 CYS A CA 1
ATOM 701 C C . CYS A 1 87 ? 15.316 1.750 -17.444 1.00 85.25 87 CYS A C 1
ATOM 703 O O . CYS A 1 87 ? 16.012 1.399 -18.393 1.00 85.25 87 CYS A O 1
ATOM 705 N N . ASN A 1 88 ? 14.815 2.981 -17.333 1.00 85.19 88 ASN A N 1
ATOM 706 C CA . ASN A 1 88 ? 15.067 4.050 -18.299 1.00 85.19 88 ASN A CA 1
ATOM 707 C C . ASN A 1 88 ? 16.459 4.690 -18.151 1.00 85.19 88 ASN A C 1
ATOM 709 O O . ASN A 1 88 ? 16.840 5.505 -18.987 1.00 85.19 88 ASN A O 1
ATOM 713 N N . GLY A 1 89 ? 17.208 4.376 -17.087 1.00 82.19 89 GLY A N 1
ATOM 714 C CA . GLY A 1 89 ? 18.499 5.002 -16.784 1.00 82.19 89 GLY A CA 1
ATOM 715 C C . GLY A 1 89 ? 18.404 6.467 -16.338 1.00 82.19 89 GLY A C 1
ATOM 716 O O . GLY A 1 89 ? 19.427 7.123 -16.173 1.00 82.19 89 GLY A O 1
ATOM 717 N N . SER A 1 90 ? 17.193 6.987 -16.123 1.00 83.38 90 SER A N 1
ATOM 718 C CA . SER A 1 90 ? 16.939 8.380 -15.741 1.00 83.38 90 SER A CA 1
ATOM 719 C C . SER A 1 90 ? 16.852 8.590 -14.225 1.00 83.38 90 SER A C 1
ATOM 721 O O . SER A 1 90 ? 16.543 9.693 -13.779 1.00 83.38 90 SER A O 1
ATOM 723 N N . LEU A 1 91 ? 17.066 7.543 -13.415 1.00 84.31 91 LEU A N 1
ATOM 724 C CA . LEU A 1 91 ? 16.862 7.619 -11.969 1.00 84.31 91 LEU A CA 1
ATOM 725 C C . LEU A 1 91 ? 17.936 8.467 -11.281 1.00 84.31 91 LEU A C 1
ATOM 727 O O . LEU A 1 91 ? 19.050 8.013 -11.021 1.00 84.31 91 LEU A O 1
ATOM 731 N N . GLN A 1 92 ? 17.546 9.664 -10.857 1.00 86.69 92 GLN A N 1
ATOM 732 C CA . GLN A 1 92 ? 18.285 10.433 -9.862 1.00 86.69 92 GLN A CA 1
ATOM 733 C C . GLN A 1 92 ? 17.921 9.928 -8.462 1.00 86.69 92 GLN A C 1
ATOM 735 O O . GLN A 1 92 ? 16.971 10.407 -7.842 1.00 86.69 92 GLN A O 1
ATOM 740 N N . LEU A 1 93 ? 18.670 8.937 -7.966 1.00 86.81 93 LEU A N 1
ATOM 741 C CA . LEU A 1 93 ? 18.341 8.224 -6.726 1.00 86.81 93 LEU A CA 1
ATOM 742 C C . LEU A 1 93 ? 18.162 9.161 -5.519 1.00 86.81 93 LEU A C 1
ATOM 744 O O . LEU A 1 93 ? 17.227 8.972 -4.750 1.00 86.81 93 LEU A O 1
ATOM 748 N N . GLY A 1 94 ? 19.014 10.182 -5.371 1.00 87.12 94 GLY A N 1
ATOM 749 C CA . GLY A 1 94 ? 18.921 11.144 -4.266 1.00 87.12 94 GLY A CA 1
ATOM 750 C C . GLY A 1 94 ? 17.588 11.898 -4.253 1.00 87.12 94 GLY A C 1
ATOM 751 O O . GLY A 1 94 ? 16.853 11.833 -3.269 1.00 87.12 94 GLY A O 1
ATOM 752 N N . SER A 1 95 ? 17.243 12.538 -5.372 1.00 85.00 95 SER A N 1
ATOM 753 C CA . SER A 1 95 ? 15.991 13.287 -5.539 1.00 85.00 95 SER A CA 1
ATOM 754 C C . SER A 1 95 ? 14.765 12.381 -5.400 1.00 85.00 95 SER A C 1
ATOM 756 O O . SER A 1 95 ? 13.800 12.726 -4.718 1.00 85.00 95 SER A O 1
ATOM 758 N N . PHE A 1 96 ? 14.824 11.184 -5.992 1.00 87.94 96 PHE A N 1
ATOM 759 C CA . PHE A 1 96 ? 13.743 10.205 -5.920 1.00 87.94 96 PHE A CA 1
ATOM 760 C C . PHE A 1 96 ? 13.490 9.726 -4.485 1.00 87.94 96 PHE A C 1
ATOM 762 O O . PHE A 1 96 ? 12.341 9.693 -4.039 1.00 87.94 96 PHE A O 1
ATOM 769 N N . LEU A 1 97 ? 14.545 9.379 -3.740 1.00 89.19 97 LEU A N 1
ATOM 770 C CA . LEU A 1 97 ? 14.423 8.951 -2.346 1.00 89.19 97 LEU A CA 1
ATOM 771 C C . LEU A 1 97 ? 13.934 10.088 -1.453 1.00 89.19 97 LEU A C 1
ATOM 773 O O . LEU A 1 97 ? 13.051 9.859 -0.632 1.00 89.19 97 LEU A O 1
ATOM 777 N N . GLN A 1 98 ? 14.449 11.307 -1.635 1.00 87.56 98 GLN A N 1
ATOM 778 C CA . GLN A 1 98 ? 13.986 12.472 -0.883 1.00 87.56 98 GLN A CA 1
ATOM 779 C C . GLN A 1 98 ? 12.481 12.679 -1.071 1.00 87.56 98 GLN A C 1
ATOM 781 O O . GLN A 1 98 ? 11.747 12.778 -0.089 1.00 87.56 98 GLN A O 1
ATOM 786 N N . LEU A 1 99 ? 12.008 12.691 -2.317 1.00 85.69 99 LEU A N 1
ATOM 787 C CA . LEU A 1 99 ? 10.591 12.875 -2.604 1.00 85.69 99 LEU A CA 1
ATOM 788 C C . LEU A 1 99 ? 9.743 11.712 -2.076 1.00 85.69 99 LEU A C 1
ATOM 790 O O . LEU A 1 99 ? 8.697 11.946 -1.477 1.00 85.69 99 LEU A O 1
ATOM 794 N N . THR A 1 100 ? 10.222 10.473 -2.221 1.00 87.88 100 THR A N 1
ATOM 795 C CA . THR A 1 100 ? 9.560 9.288 -1.653 1.00 87.88 100 THR A CA 1
ATOM 796 C C . THR A 1 100 ? 9.404 9.412 -0.142 1.00 87.88 100 THR A C 1
ATOM 798 O O . THR A 1 100 ? 8.313 9.189 0.383 1.00 87.88 100 THR A O 1
ATOM 801 N N . CYS A 1 101 ? 10.464 9.817 0.559 1.00 89.50 101 CYS A N 1
ATOM 802 C CA . CYS A 1 101 ? 10.432 10.034 2.000 1.00 89.50 101 CYS A CA 1
ATOM 803 C C . CYS A 1 101 ? 9.449 11.140 2.383 1.00 89.50 101 CYS A C 1
ATOM 805 O O . CYS A 1 101 ? 8.678 10.949 3.320 1.00 89.50 101 CYS A O 1
ATOM 807 N N . VAL A 1 102 ? 9.444 12.272 1.673 1.00 88.00 102 VAL A N 1
ATOM 808 C CA . VAL A 1 102 ? 8.533 13.386 1.974 1.00 88.00 102 VAL A CA 1
ATOM 809 C C . VAL A 1 102 ? 7.078 12.975 1.767 1.00 88.00 102 VAL A C 1
ATOM 811 O O . VAL A 1 102 ? 6.267 13.184 2.665 1.00 88.00 102 VAL A O 1
ATOM 814 N N . VAL A 1 103 ? 6.750 12.350 0.634 1.00 87.50 103 VAL A N 1
ATOM 815 C CA . VAL A 1 103 ? 5.378 11.920 0.323 1.00 87.50 103 VAL A CA 1
ATOM 816 C C . VAL A 1 103 ? 4.894 10.876 1.333 1.00 87.50 103 VAL A C 1
ATOM 818 O O . VAL A 1 103 ? 3.811 11.020 1.893 1.00 87.50 103 VAL A O 1
ATOM 821 N N . PHE A 1 104 ? 5.717 9.871 1.647 1.00 88.88 104 PHE A N 1
ATOM 822 C CA . PHE A 1 104 ? 5.352 8.845 2.626 1.00 88.88 104 PHE A CA 1
ATOM 823 C C . PHE A 1 104 ? 5.228 9.405 4.050 1.00 88.88 104 PHE A C 1
ATOM 825 O O . PHE A 1 104 ? 4.338 9.011 4.802 1.00 88.88 104 PHE A O 1
ATOM 832 N N . SER A 1 105 ? 6.101 10.343 4.429 1.00 89.44 105 SER A N 1
ATOM 833 C CA . SER A 1 105 ? 6.039 10.987 5.745 1.00 89.44 105 SER A CA 1
ATOM 834 C C . SER A 1 105 ? 4.813 11.884 5.869 1.00 89.44 105 SER A C 1
ATOM 836 O O . SER A 1 105 ? 4.160 11.864 6.907 1.00 89.44 105 SER A O 1
ATOM 838 N N . ALA A 1 106 ? 4.469 12.638 4.821 1.00 88.69 106 ALA A N 1
ATOM 839 C CA . ALA A 1 106 ? 3.269 13.469 4.798 1.00 88.69 106 ALA A CA 1
ATOM 840 C C . ALA A 1 106 ? 1.997 12.626 4.961 1.00 88.69 106 ALA A C 1
ATOM 842 O O . ALA A 1 106 ? 1.121 13.000 5.738 1.00 88.69 106 ALA A O 1
ATOM 843 N N . GLU A 1 107 ? 1.930 11.470 4.299 1.00 90.06 107 GLU A N 1
ATOM 844 C CA . GLU A 1 107 ? 0.833 10.509 4.446 1.00 90.06 107 GLU A CA 1
ATOM 845 C C .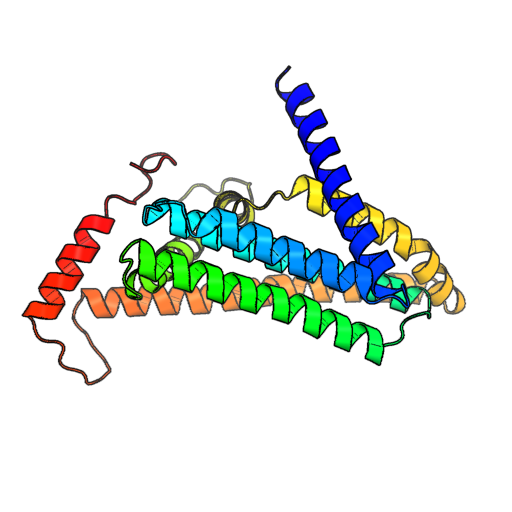 GLU A 1 107 ? 0.739 9.959 5.875 1.00 90.06 107 GLU A C 1
ATOM 847 O O . GLU A 1 107 ? -0.304 10.023 6.524 1.00 90.06 107 GLU A O 1
ATOM 852 N N . MET A 1 108 ? 1.866 9.490 6.418 1.00 90.94 108 MET A N 1
ATOM 853 C CA . MET A 1 108 ? 1.919 8.928 7.768 1.00 90.94 108 MET A CA 1
ATOM 854 C C . MET A 1 108 ? 1.506 9.953 8.832 1.00 90.94 108 MET A C 1
ATOM 856 O O . MET A 1 108 ? 0.740 9.635 9.743 1.00 90.94 108 MET A O 1
ATOM 860 N N . LEU A 1 109 ? 2.002 11.187 8.704 1.00 90.75 109 LEU A N 1
ATOM 861 C CA . LEU A 1 109 ? 1.663 12.290 9.598 1.00 90.75 109 LEU A CA 1
ATOM 862 C C . LEU A 1 109 ? 0.188 12.671 9.476 1.00 90.75 109 LEU A C 1
ATOM 864 O O . LEU A 1 109 ? -0.463 12.880 10.501 1.00 90.75 109 LEU A O 1
ATOM 868 N N . ALA A 1 110 ? -0.349 12.734 8.256 1.00 89.88 110 ALA A N 1
ATOM 869 C CA . ALA A 1 110 ? -1.755 13.044 8.033 1.00 89.88 110 ALA A CA 1
ATOM 870 C C . ALA A 1 110 ? -2.669 12.017 8.708 1.00 89.88 110 ALA A C 1
ATOM 872 O O . ALA A 1 110 ? -3.599 12.394 9.422 1.00 89.88 110 ALA A O 1
ATOM 873 N N . ASP A 1 111 ? -2.348 10.732 8.581 1.00 90.75 111 ASP A N 1
ATOM 874 C CA . ASP A 1 111 ? -3.089 9.665 9.243 1.00 90.75 111 ASP A CA 1
ATOM 875 C C . ASP A 1 111 ? -2.964 9.699 10.766 1.00 90.75 111 ASP A C 1
ATOM 877 O O . ASP A 1 111 ? -3.955 9.495 11.466 1.00 90.75 111 ASP A O 1
ATOM 881 N N . TRP A 1 112 ? -1.776 9.970 11.315 1.00 90.94 112 TRP A N 1
ATOM 882 C CA . TRP A 1 112 ? -1.615 10.124 12.766 1.00 90.94 112 TRP A CA 1
ATOM 883 C C . TRP A 1 112 ? -2.465 11.273 13.304 1.00 90.94 112 TRP A C 1
ATOM 885 O O . TRP A 1 112 ? -3.138 11.119 14.325 1.00 90.94 112 TRP A O 1
ATOM 895 N N . VAL A 1 113 ? -2.481 12.403 12.594 1.00 90.62 113 VAL A N 1
ATOM 896 C CA . VAL A 1 113 ? -3.329 13.551 12.930 1.00 90.62 113 VAL A CA 1
ATOM 897 C C . VAL A 1 113 ? -4.810 13.174 12.818 1.00 90.62 113 VAL A C 1
ATOM 899 O O . VAL A 1 113 ? -5.573 13.435 13.749 1.00 90.62 113 VAL A O 1
ATOM 902 N N . LYS A 1 114 ? -5.212 12.503 11.732 1.00 90.56 114 LYS A N 1
ATOM 903 C CA . LYS A 1 114 ? -6.580 12.014 11.492 1.00 90.56 114 LYS A CA 1
ATOM 904 C C . LYS A 1 114 ? -7.055 11.107 12.631 1.00 90.56 114 LYS A C 1
ATOM 906 O O . LYS A 1 114 ? -8.066 11.410 13.265 1.00 90.56 114 LYS A O 1
ATOM 911 N N . HIS A 1 115 ? -6.310 10.049 12.954 1.00 89.38 115 HIS A N 1
ATOM 912 C CA . HIS A 1 115 ? -6.658 9.113 14.034 1.00 89.38 115 HIS A CA 1
ATOM 913 C C . HIS A 1 115 ? -6.617 9.767 15.414 1.00 89.38 115 HIS A C 1
ATOM 915 O O . HIS A 1 115 ? -7.496 9.500 16.233 1.00 89.38 115 HIS A O 1
ATOM 921 N N . GLY A 1 116 ? -5.669 10.675 15.661 1.00 89.50 116 GLY A N 1
ATOM 922 C CA . GLY A 1 116 ? -5.602 11.442 16.907 1.00 89.50 116 GLY A CA 1
ATOM 923 C C . GLY A 1 116 ? -6.845 12.306 17.130 1.00 89.50 116 GLY A C 1
ATOM 924 O O . GLY A 1 116 ? -7.423 12.298 18.220 1.00 89.50 116 GLY A O 1
ATOM 925 N N . PHE A 1 117 ? -7.311 13.005 16.091 1.00 89.56 117 PHE A N 1
ATOM 926 C CA . PHE A 1 117 ? -8.551 13.777 16.166 1.00 89.56 117 PHE A CA 1
ATOM 927 C C . PHE A 1 117 ? -9.778 12.883 16.326 1.00 89.56 117 PHE A C 1
ATOM 929 O O . PHE A 1 117 ? -10.605 13.154 17.195 1.00 89.56 117 PHE A O 1
ATOM 936 N N . ILE A 1 118 ? -9.892 11.808 15.543 1.00 89.44 118 ILE A N 1
ATOM 937 C CA . ILE A 1 118 ? -11.037 10.891 15.620 1.00 89.44 118 ILE A CA 1
ATOM 938 C C . ILE A 1 118 ? -11.138 10.265 17.011 1.00 89.44 118 ILE A C 1
ATOM 940 O O . ILE A 1 118 ? -12.230 10.268 17.585 1.00 89.44 118 ILE A O 1
ATOM 944 N N . ALA A 1 119 ? -10.024 9.784 17.570 1.00 88.38 119 ALA A N 1
ATOM 945 C CA . ALA A 1 119 ? -9.994 9.185 18.901 1.00 88.38 119 ALA A CA 1
ATOM 946 C C . ALA A 1 119 ? -10.411 10.193 19.981 1.00 88.38 119 ALA A C 1
ATOM 948 O O . ALA A 1 119 ? -11.262 9.884 20.817 1.00 88.38 119 ALA A O 1
ATOM 949 N N . LYS A 1 120 ? -9.890 11.426 19.914 1.00 88.25 120 LYS A N 1
ATOM 950 C CA . LYS A 1 120 ? -10.209 12.487 20.877 1.00 88.25 120 LYS A CA 1
ATOM 951 C C . LYS A 1 120 ? -11.662 12.961 20.785 1.00 88.25 120 LYS A C 1
ATOM 953 O O . LYS A 1 120 ? -12.310 13.111 21.814 1.00 88.25 120 LYS A O 1
ATOM 958 N N . PHE A 1 121 ? -12.182 13.200 19.579 1.00 87.12 121 PHE A N 1
ATOM 959 C CA . PHE A 1 121 ? -13.543 13.718 19.385 1.00 87.12 121 PHE A CA 1
ATOM 960 C C . PHE A 1 121 ? -14.635 12.672 19.629 1.00 87.12 121 PHE A C 1
ATOM 962 O O . PHE A 1 121 ? -15.742 13.035 20.021 1.00 87.12 121 PHE A O 1
ATOM 969 N N . ASN A 1 122 ? -14.343 11.388 19.406 1.00 86.38 122 ASN A N 1
ATOM 970 C CA . ASN A 1 122 ? -15.307 10.305 19.611 1.00 86.38 122 ASN A CA 1
ATOM 971 C C . ASN A 1 122 ? -15.128 9.582 20.955 1.00 86.38 122 ASN A C 1
ATOM 973 O O . ASN A 1 122 ? -15.837 8.608 21.197 1.00 86.38 122 ASN A O 1
ATOM 977 N N . CYS A 1 123 ? -14.211 10.049 21.814 1.00 85.50 123 CYS A N 1
ATOM 978 C CA . CYS A 1 123 ? -13.866 9.422 23.095 1.00 85.50 123 CYS A CA 1
ATOM 979 C C . CYS A 1 123 ? -13.592 7.916 22.947 1.00 85.50 123 CYS A C 1
ATOM 981 O O . CYS A 1 123 ? -14.169 7.093 23.657 1.00 85.50 123 CYS A O 1
ATOM 983 N N . ILE A 1 124 ? -12.762 7.553 21.967 1.00 85.88 124 ILE A N 1
ATOM 984 C CA . ILE A 1 124 ? -12.368 6.163 21.731 1.00 85.88 124 ILE A CA 1
ATOM 985 C C . ILE A 1 124 ? -11.056 5.916 22.465 1.00 85.88 124 ILE A C 1
ATOM 987 O O . ILE A 1 124 ? -10.045 6.551 22.162 1.00 85.88 124 ILE A O 1
ATOM 991 N N . ASP A 1 125 ? -11.079 4.976 23.404 1.00 83.88 125 ASP A N 1
ATOM 992 C CA . ASP A 1 125 ? -9.897 4.577 24.159 1.00 83.88 125 ASP A CA 1
ATOM 993 C C . ASP A 1 125 ? -8.830 3.954 23.255 1.00 83.88 125 ASP A C 1
ATOM 995 O O . ASP A 1 125 ? -9.128 3.239 22.294 1.00 83.88 125 ASP A O 1
ATOM 999 N N . ALA A 1 126 ? -7.559 4.183 23.594 1.00 82.00 126 ALA A N 1
ATOM 1000 C CA . ALA A 1 126 ? -6.429 3.627 22.851 1.00 82.00 126 ALA A CA 1
ATOM 1001 C C . ALA A 1 126 ? -6.428 2.083 22.836 1.00 82.00 126 ALA A C 1
ATOM 1003 O O . ALA A 1 126 ? -5.938 1.481 21.879 1.00 82.00 126 ALA A O 1
ATOM 1004 N N . SER A 1 127 ? -7.023 1.444 23.851 1.00 80.62 127 SER A N 1
ATOM 1005 C CA . SER A 1 127 ? -7.203 -0.012 23.931 1.00 80.62 127 SER A CA 1
ATOM 1006 C C . SER A 1 127 ? -8.033 -0.576 22.772 1.00 80.62 127 SER A C 1
ATOM 1008 O O . SER A 1 127 ? -7.753 -1.684 22.315 1.00 80.62 127 SER A O 1
ATOM 1010 N N . ALA A 1 128 ? -8.954 0.210 22.197 1.00 83.88 128 ALA A N 1
ATOM 1011 C CA . ALA A 1 128 ? -9.766 -0.214 21.056 1.00 83.88 128 ALA A CA 1
ATOM 1012 C C . ALA A 1 128 ? -8.918 -0.550 19.813 1.00 83.88 128 ALA A C 1
ATOM 1014 O O . ALA A 1 128 ? -9.286 -1.416 19.023 1.00 83.88 128 ALA A O 1
ATOM 1015 N N . PHE A 1 129 ? -7.756 0.090 19.634 1.00 85.56 129 PHE A N 1
ATOM 1016 C CA . PHE A 1 129 ? -6.841 -0.256 18.540 1.00 85.56 129 PHE A CA 1
ATOM 1017 C C . PHE A 1 129 ? -6.147 -1.608 18.764 1.00 85.56 129 PHE A C 1
ATOM 1019 O O . PHE A 1 129 ? -5.850 -2.309 17.795 1.00 85.56 129 PHE A O 1
ATOM 1026 N N . GLY A 1 130 ? -5.931 -1.996 20.026 1.00 83.88 130 GLY A N 1
ATOM 1027 C CA . GLY A 1 130 ? -5.485 -3.342 20.392 1.00 83.88 130 GLY A CA 1
ATOM 1028 C C . GLY A 1 130 ? -6.531 -4.391 20.019 1.00 83.88 130 GLY A C 1
ATOM 1029 O O . GLY A 1 130 ? -6.200 -5.368 19.347 1.00 83.88 130 GLY A O 1
ATOM 1030 N N . GLU A 1 131 ? -7.805 -4.127 20.331 1.00 84.50 131 GLU A N 1
ATOM 1031 C CA . GLU A 1 131 ? -8.926 -4.984 19.920 1.00 84.50 131 GLU A CA 1
ATOM 1032 C C . GLU A 1 131 ? -8.951 -5.157 18.391 1.00 84.50 131 GLU A C 1
ATOM 1034 O O . GLU A 1 131 ? -9.030 -6.275 17.884 1.00 84.50 131 GLU A O 1
ATOM 1039 N N . TYR A 1 132 ? -8.797 -4.072 17.626 1.00 88.50 132 TYR A N 1
ATOM 1040 C CA . TYR A 1 132 ? -8.741 -4.129 16.159 1.00 88.50 132 TYR A CA 1
ATOM 1041 C C . TYR A 1 132 ? -7.612 -5.027 15.634 1.00 88.50 132 TYR A C 1
ATOM 1043 O O . TYR A 1 132 ? -7.817 -5.771 14.667 1.00 88.50 132 TYR A O 1
ATOM 1051 N N . ALA A 1 133 ? -6.440 -4.991 16.275 1.00 85.62 133 ALA A N 1
ATOM 1052 C CA . ALA A 1 133 ? -5.318 -5.859 15.934 1.00 85.62 133 ALA A CA 1
ATOM 1053 C C . ALA A 1 133 ? -5.633 -7.336 16.217 1.00 85.62 133 ALA A C 1
ATOM 1055 O O . ALA A 1 133 ? -5.313 -8.189 15.386 1.00 85.62 133 ALA A O 1
ATOM 1056 N N . VAL A 1 134 ? -6.318 -7.639 17.326 1.00 87.06 134 VAL A N 1
ATOM 1057 C CA . VAL A 1 134 ? -6.785 -8.999 17.650 1.00 87.06 134 VAL A CA 1
ATOM 1058 C C . VAL A 1 134 ? -7.790 -9.493 16.613 1.00 87.06 134 VAL A C 1
ATOM 1060 O O . VAL A 1 134 ? -7.652 -10.616 16.126 1.00 87.06 134 VAL A O 1
ATOM 1063 N N . VAL A 1 135 ? -8.761 -8.671 16.199 1.00 86.62 135 VAL A N 1
ATOM 1064 C CA . VAL A 1 135 ? -9.738 -9.100 15.184 1.00 86.62 135 VAL A CA 1
ATOM 1065 C C . VAL A 1 135 ? -9.057 -9.361 13.833 1.00 86.62 135 VAL A C 1
ATOM 1067 O O . VAL A 1 135 ? -9.433 -10.294 13.124 1.00 86.62 135 VAL A O 1
ATOM 1070 N N . LEU A 1 136 ? -8.044 -8.577 13.456 1.00 85.25 136 LEU A N 1
ATOM 1071 C CA . LEU A 1 136 ? -7.275 -8.840 12.235 1.00 85.25 136 LEU A CA 1
ATOM 1072 C C . LEU A 1 136 ? -6.388 -10.090 12.369 1.00 85.25 136 LEU A C 1
ATOM 1074 O O . LEU A 1 136 ? -6.291 -10.881 11.430 1.00 85.25 136 LEU A O 1
ATOM 1078 N N . ALA A 1 137 ? -5.778 -10.306 13.536 1.00 85.69 137 ALA A N 1
ATOM 1079 C CA . ALA A 1 137 ? -5.020 -11.518 13.829 1.00 85.69 137 ALA A CA 1
ATOM 1080 C C . ALA A 1 137 ? -5.917 -12.762 13.745 1.00 85.69 137 ALA A C 1
ATOM 1082 O O . ALA A 1 137 ? -5.530 -13.749 13.116 1.00 85.69 137 A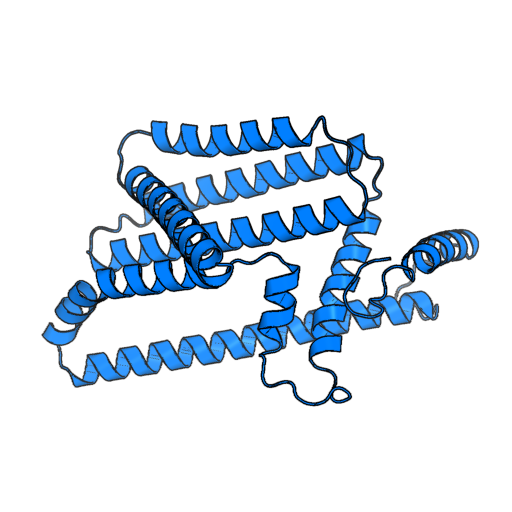LA A O 1
ATOM 1083 N N . ASN A 1 138 ? -7.127 -12.694 14.297 1.00 83.38 138 ASN A N 1
ATOM 1084 C CA . ASN A 1 138 ? -8.076 -13.798 14.285 1.00 83.38 138 ASN A CA 1
ATOM 1085 C C . ASN A 1 138 ? -8.562 -14.148 12.870 1.00 83.38 138 ASN A C 1
ATOM 1087 O O . ASN A 1 138 ? -8.719 -15.321 12.539 1.00 83.38 138 ASN A O 1
ATOM 1091 N N . ASP A 1 139 ? -8.740 -13.158 11.994 1.00 83.38 139 ASP A N 1
ATOM 1092 C CA . ASP A 1 139 ? -9.052 -13.420 10.585 1.00 83.38 139 ASP A CA 1
ATOM 1093 C C . ASP A 1 139 ? -7.967 -14.246 9.896 1.00 83.38 139 ASP A C 1
ATOM 1095 O O . ASP A 1 139 ? -8.264 -15.154 9.118 1.00 83.38 139 ASP A O 1
ATOM 1099 N N . ILE A 1 140 ? -6.702 -13.953 10.196 1.00 81.88 140 ILE A N 1
ATOM 1100 C CA . ILE A 1 140 ? -5.547 -14.641 9.618 1.00 81.88 140 ILE A CA 1
ATOM 1101 C C . ILE A 1 140 ? -5.489 -16.100 10.094 1.00 81.88 140 ILE A C 1
ATOM 1103 O O . ILE A 1 140 ? -5.283 -17.006 9.281 1.00 81.88 140 ILE A O 1
ATOM 1107 N N . THR A 1 141 ? -5.685 -16.348 11.392 1.00 79.69 141 THR A N 1
ATOM 1108 C CA . THR A 1 141 ? -5.646 -17.703 11.970 1.00 79.69 141 THR A CA 1
ATOM 1109 C C . THR A 1 141 ? -6.874 -18.524 11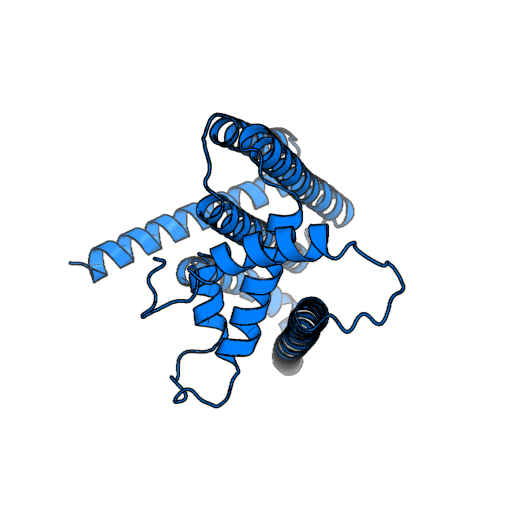.602 1.00 79.69 141 THR A C 1
ATOM 1111 O O . THR A 1 141 ? -6.731 -19.695 11.246 1.00 79.69 141 THR A O 1
ATOM 1114 N N . THR A 1 142 ? -8.063 -17.919 11.627 1.00 73.56 142 THR A N 1
ATOM 1115 C CA . THR A 1 142 ? -9.334 -18.585 11.306 1.00 73.56 142 THR A CA 1
ATOM 1116 C C . THR A 1 142 ? -9.390 -18.987 9.841 1.00 73.56 142 THR A C 1
ATOM 1118 O O . THR A 1 142 ? -9.763 -20.119 9.537 1.00 73.56 142 THR A O 1
ATOM 1121 N N . CYS A 1 143 ? -8.932 -18.123 8.927 1.00 63.94 143 CYS A N 1
ATOM 1122 C CA . CYS A 1 143 ? -8.871 -18.472 7.509 1.00 63.94 143 CYS A CA 1
ATOM 1123 C C . CYS A 1 143 ? -7.959 -19.678 7.244 1.00 63.94 143 CYS A C 1
ATOM 1125 O O . CYS A 1 143 ? -8.166 -20.369 6.255 1.00 63.94 143 CYS A O 1
ATOM 1127 N N . ARG A 1 144 ? -6.973 -19.955 8.108 1.00 62.69 144 ARG A N 1
ATOM 1128 C CA . ARG A 1 144 ? -5.999 -21.045 7.932 1.00 62.69 144 ARG A CA 1
ATOM 1129 C C . ARG A 1 144 ? -6.302 -22.299 8.759 1.00 62.69 144 ARG A C 1
ATOM 1131 O O . ARG A 1 144 ? -5.519 -23.249 8.716 1.00 62.69 144 ARG A O 1
ATOM 1138 N N . ARG A 1 145 ? -7.400 -22.306 9.521 1.00 60.47 145 ARG A N 1
ATOM 1139 C CA . ARG A 1 145 ? -7.825 -23.449 10.338 1.00 60.47 145 ARG A CA 1
ATOM 1140 C C . ARG A 1 145 ? -8.432 -24.531 9.437 1.00 60.47 145 ARG A C 1
ATOM 1142 O O . ARG A 1 145 ? -9.253 -24.246 8.574 1.00 60.47 145 ARG A O 1
ATOM 1149 N N . GLN A 1 146 ? -7.998 -25.774 9.640 1.00 49.03 146 GLN A N 1
ATOM 1150 C CA . GLN A 1 146 ? -8.298 -26.949 8.805 1.00 49.03 146 GLN A CA 1
ATOM 1151 C C . GLN A 1 146 ? -9.777 -27.389 8.788 1.00 49.03 146 GLN A C 1
ATOM 1153 O O . GLN A 1 146 ? -10.120 -28.262 7.996 1.00 49.03 146 GLN A O 1
ATOM 1158 N N . ASP A 1 147 ? -10.637 -26.792 9.617 1.00 48.38 147 ASP A N 1
ATOM 1159 C CA . ASP A 1 147 ? -11.995 -27.283 9.897 1.00 48.38 147 ASP A CA 1
ATOM 1160 C C . ASP A 1 147 ? -13.067 -26.797 8.898 1.00 48.38 147 ASP A C 1
ATOM 1162 O O . ASP A 1 147 ? -14.220 -27.214 8.972 1.00 48.38 147 ASP A O 1
ATOM 1166 N N . MET A 1 148 ? -12.710 -25.930 7.942 1.00 48.78 148 MET A N 1
ATOM 1167 C CA . MET A 1 148 ? -13.602 -25.503 6.855 1.00 48.78 148 MET A CA 1
ATOM 1168 C C . MET A 1 148 ? -13.262 -26.250 5.557 1.00 48.78 148 MET A C 1
ATOM 1170 O O . MET A 1 148 ? -12.076 -26.390 5.233 1.00 48.78 148 MET A O 1
ATOM 1174 N N . PRO A 1 149 ? -14.262 -26.703 4.769 1.00 45.53 149 PRO A N 1
ATOM 1175 C CA . PRO A 1 149 ? -14.006 -27.298 3.462 1.00 45.53 149 PRO A CA 1
ATOM 1176 C C . PRO A 1 149 ? -13.163 -26.318 2.646 1.00 45.53 149 PRO A C 1
ATOM 1178 O O . PRO A 1 149 ? -13.470 -25.128 2.615 1.00 45.53 149 PRO A O 1
ATOM 1181 N N . ARG A 1 150 ? -12.075 -26.809 2.036 1.00 45.91 150 ARG A N 1
ATOM 1182 C CA . ARG A 1 150 ? -11.132 -26.014 1.233 1.00 45.91 150 ARG A CA 1
ATOM 1183 C C . ARG A 1 150 ? -11.870 -25.354 0.067 1.00 45.91 150 ARG A C 1
ATOM 1185 O O . ARG A 1 150 ? -11.897 -25.882 -1.042 1.00 45.91 150 ARG A O 1
ATOM 1192 N N . VAL A 1 151 ? -12.494 -24.207 0.310 1.00 47.12 151 VAL A N 1
ATOM 1193 C CA . VAL A 1 151 ? -13.001 -23.351 -0.752 1.00 47.12 151 VAL A CA 1
ATOM 1194 C C . VAL A 1 151 ? -11.769 -22.888 -1.517 1.00 47.12 151 VAL A C 1
ATOM 1196 O O . VAL A 1 151 ? -10.843 -22.330 -0.942 1.00 47.12 151 VAL A O 1
ATOM 1199 N N . ILE A 1 152 ? -11.755 -23.161 -2.816 1.00 48.78 152 ILE A N 1
ATOM 1200 C CA . ILE A 1 152 ? -10.644 -22.938 -3.757 1.00 48.78 152 ILE A CA 1
ATOM 1201 C C . ILE A 1 152 ? -10.218 -21.451 -3.838 1.00 48.78 152 ILE A C 1
ATOM 1203 O O . ILE A 1 152 ? -9.190 -21.120 -4.423 1.00 48.78 152 ILE A O 1
ATOM 1207 N N . ASN A 1 153 ? -10.970 -20.541 -3.212 1.00 48.59 153 ASN A N 1
ATOM 1208 C CA . ASN A 1 153 ? -10.634 -19.128 -3.132 1.00 48.59 153 ASN A CA 1
ATOM 1209 C C . ASN A 1 153 ? -9.587 -18.889 -2.035 1.00 48.59 153 ASN A C 1
ATOM 1211 O O . ASN A 1 153 ? -9.859 -19.051 -0.848 1.00 48.59 153 ASN A O 1
ATOM 1215 N N . ASP A 1 154 ? -8.397 -18.487 -2.483 1.00 59.88 154 ASP A N 1
ATOM 1216 C CA . ASP A 1 154 ? -7.191 -18.195 -1.705 1.00 59.88 154 ASP A CA 1
ATOM 1217 C C . ASP A 1 154 ? -7.504 -17.445 -0.393 1.00 59.88 154 ASP A C 1
ATOM 1219 O O . ASP A 1 154 ? -8.219 -16.441 -0.392 1.00 59.88 154 ASP A O 1
ATOM 1223 N N . HIS A 1 155 ? -6.948 -17.891 0.735 1.00 65.81 155 HIS A N 1
ATOM 1224 C CA . HIS A 1 155 ? -7.174 -17.291 2.062 1.00 65.81 155 HIS A CA 1
ATOM 1225 C C . HIS A 1 155 ? -6.831 -15.788 2.098 1.00 65.81 155 HIS A C 1
ATOM 1227 O O . HIS A 1 155 ? -7.412 -15.009 2.853 1.00 65.81 155 HIS A O 1
ATOM 1233 N N . THR A 1 156 ? -5.923 -15.357 1.220 1.00 69.69 156 THR A N 1
ATOM 1234 C CA . THR A 1 156 ? -5.557 -13.952 1.007 1.00 69.69 156 THR A CA 1
ATOM 1235 C C . THR A 1 156 ? -6.708 -13.107 0.444 1.00 69.69 156 THR A C 1
ATOM 1237 O O . THR A 1 156 ? -6.782 -11.905 0.715 1.00 69.69 156 THR A O 1
ATOM 1240 N N . TYR A 1 157 ? -7.631 -13.706 -0.312 1.00 72.69 157 TYR A N 1
ATOM 1241 C CA . TYR A 1 157 ? -8.767 -13.008 -0.915 1.00 72.69 157 TYR A CA 1
ATOM 1242 C C . TYR A 1 157 ? -9.788 -12.549 0.132 1.00 72.69 157 TYR A C 1
ATOM 1244 O O . TYR A 1 157 ? -10.266 -11.417 0.064 1.00 72.69 157 TYR A O 1
ATOM 1252 N N . ALA A 1 158 ? -10.081 -13.384 1.134 1.00 72.25 158 ALA A N 1
ATOM 1253 C CA . ALA A 1 158 ? -11.013 -13.037 2.209 1.00 72.25 158 ALA A CA 1
ATOM 1254 C C . ALA A 1 158 ? -10.524 -11.819 3.014 1.00 72.25 158 ALA A C 1
ATOM 1256 O O . ALA A 1 158 ? -11.278 -10.867 3.223 1.00 72.25 158 ALA A O 1
ATOM 1257 N N . ILE A 1 159 ? -9.234 -11.808 3.366 1.00 77.69 159 ILE A N 1
ATOM 1258 C CA . ILE A 1 159 ? -8.589 -10.694 4.076 1.00 77.69 159 ILE A CA 1
ATOM 1259 C C . ILE A 1 159 ? -8.571 -9.437 3.196 1.00 77.69 159 ILE A C 1
ATOM 1261 O O . ILE A 1 159 ? -8.955 -8.360 3.644 1.00 77.69 159 ILE A O 1
ATOM 1265 N N . SER A 1 160 ? -8.205 -9.574 1.916 1.00 80.00 160 SER A N 1
ATOM 1266 C CA . SER A 1 160 ? -8.202 -8.452 0.964 1.00 80.00 160 SER A CA 1
ATOM 1267 C C . SER A 1 160 ? -9.583 -7.806 0.833 1.00 80.00 160 SER A C 1
ATOM 1269 O O . SER A 1 160 ? -9.697 -6.582 0.798 1.00 80.00 160 SER A O 1
ATOM 1271 N N . LYS A 1 161 ? -10.644 -8.623 0.809 1.00 79.38 161 LYS A N 1
ATOM 1272 C CA . LYS A 1 161 ? -12.025 -8.136 0.763 1.00 79.38 161 LYS A CA 1
ATOM 1273 C C . LYS A 1 161 ? -12.396 -7.373 2.032 1.00 79.38 161 LYS A C 1
ATOM 1275 O O . LYS A 1 161 ? -13.051 -6.339 1.931 1.00 79.38 161 LYS A O 1
ATOM 1280 N N . ARG A 1 162 ? -11.976 -7.851 3.207 1.00 81.25 162 ARG A N 1
ATOM 1281 C CA . ARG A 1 162 ? -12.238 -7.161 4.477 1.00 81.25 162 ARG A CA 1
ATOM 1282 C C . ARG A 1 162 ? -11.538 -5.808 4.560 1.00 81.25 162 ARG A C 1
ATOM 1284 O O . ARG A 1 162 ? -12.142 -4.855 5.035 1.00 81.25 162 ARG A O 1
ATOM 1291 N N . LEU A 1 163 ? -10.308 -5.724 4.059 1.00 83.50 163 LEU A N 1
ATOM 1292 C CA . LEU A 1 163 ? -9.550 -4.473 3.999 1.00 83.50 163 LEU A CA 1
ATOM 1293 C C . LEU A 1 163 ? -10.132 -3.463 2.992 1.00 83.50 163 LEU A C 1
ATOM 1295 O O . LEU A 1 163 ? -9.714 -2.312 2.975 1.00 83.50 163 LEU A O 1
ATOM 1299 N N . GLY A 1 164 ? -11.075 -3.876 2.138 1.00 81.00 164 GLY A N 1
ATOM 1300 C CA . GLY A 1 164 ? -11.592 -3.036 1.056 1.00 81.00 164 GLY A CA 1
ATOM 1301 C C . GLY A 1 164 ? -10.621 -2.905 -0.121 1.00 81.00 164 GLY A C 1
ATOM 1302 O O . GLY A 1 164 ? -10.733 -1.975 -0.918 1.00 81.00 164 GLY A O 1
ATOM 1303 N N . PHE A 1 165 ? -9.661 -3.827 -0.257 1.00 84.88 165 PHE A N 1
ATOM 1304 C CA . PHE A 1 165 ? -8.654 -3.764 -1.310 1.00 84.88 165 PHE A CA 1
ATOM 1305 C C . PHE A 1 165 ? -9.249 -4.122 -2.680 1.00 84.88 165 PHE A C 1
ATOM 1307 O O . PHE A 1 165 ? -9.602 -5.273 -2.957 1.00 84.88 165 PHE A O 1
ATOM 1314 N N . ALA A 1 166 ? -9.319 -3.133 -3.574 1.00 84.38 166 ALA A N 1
ATOM 1315 C CA . ALA A 1 166 ? -9.756 -3.316 -4.954 1.00 84.38 166 ALA A CA 1
ATOM 1316 C C . ALA A 1 166 ? -8.643 -3.960 -5.805 1.00 84.38 166 ALA A C 1
ATOM 1318 O O . ALA A 1 166 ? -7.840 -3.277 -6.439 1.00 84.38 166 ALA A O 1
ATOM 1319 N N . GLN A 1 167 ? -8.604 -5.295 -5.832 1.00 85.88 167 GLN A N 1
ATOM 1320 C CA . GLN A 1 167 ? -7.555 -6.063 -6.518 1.00 85.88 167 GLN A CA 1
ATOM 1321 C C . GLN A 1 167 ? -7.537 -5.854 -8.042 1.00 85.88 167 GLN A C 1
ATOM 1323 O O . GLN A 1 167 ? -6.473 -5.626 -8.609 1.00 85.88 167 GLN A O 1
ATOM 1328 N N . LEU A 1 168 ? -8.698 -5.896 -8.713 1.00 86.94 168 LEU A N 1
ATOM 1329 C CA . LEU A 1 168 ? -8.765 -5.889 -10.184 1.00 86.94 168 LEU A CA 1
ATOM 1330 C C . LEU A 1 168 ? -8.147 -4.628 -10.825 1.00 86.94 168 LEU A C 1
ATOM 1332 O O . LEU A 1 168 ? -7.294 -4.782 -11.703 1.00 86.94 168 LEU A O 1
ATOM 1336 N N . PRO A 1 169 ? -8.497 -3.395 -10.399 1.00 88.12 169 PRO A N 1
ATOM 1337 C CA . PRO A 1 169 ? -7.888 -2.189 -10.960 1.00 88.12 169 PRO A CA 1
ATOM 1338 C C . PRO A 1 169 ? -6.379 -2.105 -10.711 1.00 88.12 169 PRO A C 1
ATOM 1340 O O . PRO A 1 169 ? -5.622 -1.697 -11.590 1.00 88.12 169 PRO A O 1
ATOM 1343 N N . MET A 1 170 ? -5.930 -2.543 -9.531 1.00 88.19 170 MET A N 1
ATOM 1344 C CA . MET A 1 170 ? -4.510 -2.556 -9.177 1.00 88.19 170 MET A CA 1
ATOM 1345 C C . MET A 1 170 ? -3.723 -3.559 -10.027 1.00 88.19 170 MET A C 1
ATOM 1347 O O . MET A 1 170 ? -2.636 -3.238 -10.504 1.00 88.19 170 MET A O 1
ATOM 1351 N N . THR A 1 171 ? -4.275 -4.749 -10.281 1.00 89.06 171 THR A N 1
ATOM 1352 C CA . THR A 1 171 ? -3.665 -5.732 -11.189 1.00 89.06 171 THR A CA 1
ATOM 1353 C C . THR A 1 171 ? -3.592 -5.201 -12.621 1.00 89.06 171 THR A C 1
ATOM 1355 O O . THR A 1 171 ? -2.565 -5.369 -13.275 1.00 89.06 171 THR A O 1
ATOM 1358 N N . CYS A 1 172 ? -4.638 -4.519 -13.098 1.00 89.06 172 CYS A N 1
ATOM 1359 C CA . CYS A 1 172 ? -4.641 -3.880 -14.417 1.00 89.06 172 CYS A CA 1
ATOM 1360 C C . CYS A 1 172 ? -3.497 -2.862 -14.553 1.00 89.06 172 CYS A C 1
ATOM 1362 O O . CYS A 1 172 ? -2.718 -2.916 -15.509 1.00 89.06 172 CYS A O 1
ATOM 1364 N N . LEU A 1 173 ? -3.344 -1.986 -13.556 1.00 90.62 173 LEU A N 1
ATOM 1365 C CA . LEU A 1 173 ? -2.261 -1.008 -13.509 1.00 90.62 173 LEU A CA 1
ATOM 1366 C C . LEU A 1 173 ? -0.884 -1.687 -13.500 1.00 90.62 173 LEU A C 1
ATOM 1368 O O . LEU A 1 173 ? -0.014 -1.319 -14.289 1.00 90.62 173 LEU A O 1
ATOM 1372 N N . LEU A 1 174 ? -0.702 -2.710 -12.660 1.00 90.62 174 LEU A N 1
ATOM 1373 C CA . LEU A 1 174 ? 0.549 -3.463 -12.576 1.00 90.62 174 LEU A CA 1
ATOM 1374 C C . LEU A 1 174 ? 0.926 -4.072 -13.932 1.00 90.62 174 LEU A C 1
ATOM 1376 O O . LEU A 1 174 ? 2.051 -3.891 -14.389 1.00 90.62 174 LEU A O 1
ATOM 1380 N N . ILE A 1 175 ? -0.015 -4.738 -14.608 1.00 90.69 175 ILE A N 1
ATOM 1381 C CA . ILE A 1 175 ? 0.215 -5.318 -15.939 1.00 90.69 175 ILE A CA 1
ATOM 1382 C C . ILE A 1 175 ? 0.620 -4.227 -16.934 1.00 90.69 175 ILE A C 1
ATOM 1384 O O . ILE A 1 175 ? 1.592 -4.400 -17.670 1.00 90.69 175 ILE A O 1
ATOM 1388 N N . ARG A 1 176 ? -0.083 -3.088 -16.943 1.00 90.12 176 ARG A N 1
ATOM 1389 C CA . ARG A 1 176 ? 0.220 -1.979 -17.856 1.00 90.12 176 ARG A CA 1
ATOM 1390 C C . ARG A 1 176 ? 1.632 -1.429 -17.647 1.00 90.12 176 ARG A C 1
ATOM 1392 O O . ARG A 1 176 ? 2.325 -1.176 -18.632 1.00 90.12 176 ARG A O 1
ATOM 1399 N N . PHE A 1 177 ? 2.062 -1.274 -16.397 1.00 87.88 177 PHE A N 1
ATOM 1400 C CA . PHE A 1 177 ? 3.409 -0.805 -16.067 1.00 87.88 177 PHE A CA 1
ATOM 1401 C C . PHE A 1 177 ? 4.485 -1.841 -16.378 1.00 87.88 177 PHE A C 1
ATOM 1403 O O . PHE A 1 177 ? 5.522 -1.486 -16.933 1.00 87.88 177 PHE A O 1
ATOM 1410 N N . LEU A 1 178 ? 4.225 -3.125 -16.124 1.00 87.69 178 LEU A N 1
ATOM 1411 C CA . LEU A 1 178 ? 5.124 -4.203 -16.538 1.00 87.69 178 LEU A CA 1
ATOM 1412 C C . LEU A 1 178 ? 5.288 -4.239 -18.064 1.00 87.69 178 LEU A C 1
ATOM 1414 O O . LEU A 1 178 ? 6.405 -4.387 -18.554 1.00 87.69 178 LEU A O 1
ATOM 1418 N N . MET A 1 179 ? 4.208 -4.029 -18.824 1.00 89.00 179 MET A N 1
ATOM 1419 C CA . MET A 1 179 ? 4.277 -3.894 -20.284 1.00 89.00 179 MET A CA 1
ATOM 1420 C C . MET A 1 179 ? 5.073 -2.659 -20.721 1.00 89.00 179 MET A C 1
ATOM 1422 O O . MET A 1 179 ? 5.786 -2.723 -21.718 1.00 89.00 179 MET A O 1
ATOM 1426 N N . MET A 1 180 ? 4.967 -1.545 -19.992 1.00 88.56 180 MET A N 1
ATOM 1427 C CA . MET A 1 180 ? 5.755 -0.339 -20.262 1.00 88.56 180 MET A CA 1
ATOM 1428 C C . MET A 1 180 ? 7.246 -0.548 -19.955 1.00 88.56 180 MET A C 1
ATOM 1430 O O . MET A 1 180 ? 8.083 -0.070 -20.711 1.00 88.56 180 MET A O 1
ATOM 1434 N N . ALA A 1 181 ? 7.583 -1.295 -18.900 1.00 86.75 181 ALA A N 1
ATOM 1435 C CA . ALA A 1 181 ? 8.963 -1.608 -18.523 1.00 86.75 181 ALA A CA 1
ATOM 1436 C C . ALA A 1 181 ? 9.605 -2.697 -19.408 1.00 86.75 181 ALA A C 1
ATOM 1438 O O . ALA A 1 181 ? 10.821 -2.707 -19.598 1.00 86.75 181 ALA A O 1
ATOM 1439 N N . TYR A 1 182 ? 8.801 -3.604 -19.975 1.00 87.38 182 TYR A N 1
ATOM 1440 C CA . TYR A 1 182 ? 9.258 -4.730 -20.795 1.00 87.38 182 TYR A CA 1
ATOM 1441 C C . TYR A 1 182 ? 10.253 -4.367 -21.915 1.00 87.38 182 TYR A C 1
ATOM 1443 O O . TYR A 1 182 ? 11.301 -5.015 -21.969 1.00 87.38 182 TYR A O 1
ATOM 1451 N N . PRO A 1 183 ? 10.004 -3.379 -22.803 1.00 87.12 183 PRO A N 1
ATOM 1452 C CA . PRO A 1 183 ? 10.948 -3.052 -23.873 1.00 87.12 183 PRO A CA 1
ATOM 1453 C C . PRO A 1 183 ? 12.304 -2.583 -23.336 1.00 87.12 183 PRO A C 1
ATOM 1455 O O . PRO A 1 183 ? 13.330 -3.013 -23.856 1.00 87.12 183 PRO A O 1
ATOM 1458 N N . PHE A 1 184 ? 12.322 -1.787 -22.263 1.00 85.50 184 PHE A N 1
ATOM 1459 C CA . PHE A 1 184 ? 13.556 -1.297 -21.643 1.00 85.50 184 PHE A CA 1
ATOM 1460 C C . PHE A 1 184 ? 14.370 -2.437 -21.027 1.00 85.50 184 PHE A C 1
ATOM 1462 O O . PHE A 1 184 ? 15.566 -2.565 -21.284 1.00 85.50 184 PHE A O 1
ATOM 1469 N N . VAL A 1 185 ? 13.709 -3.330 -20.282 1.00 82.81 185 VAL A N 1
ATOM 1470 C CA . VAL A 1 185 ? 14.354 -4.518 -19.700 1.00 82.81 185 VAL A CA 1
ATOM 1471 C C . VAL A 1 185 ? 14.866 -5.449 -20.796 1.00 82.81 185 VAL A C 1
ATOM 1473 O O . VAL A 1 185 ? 15.996 -5.932 -20.727 1.00 82.81 185 VAL A O 1
ATOM 1476 N N . ARG A 1 186 ? 14.061 -5.687 -21.836 1.00 83.06 186 ARG A N 1
ATOM 1477 C CA . ARG A 1 186 ? 14.452 -6.535 -22.962 1.00 83.06 186 ARG A CA 1
ATOM 1478 C C . ARG A 1 186 ? 15.659 -5.955 -23.689 1.00 83.06 186 ARG A C 1
ATOM 1480 O O . ARG A 1 186 ? 16.594 -6.698 -23.956 1.00 83.06 186 ARG A O 1
ATOM 1487 N N . GLN A 1 187 ? 15.673 -4.655 -23.966 1.00 82.62 187 GLN A N 1
ATOM 1488 C CA . GLN A 1 187 ? 16.799 -3.995 -24.624 1.00 82.62 187 GLN A CA 1
ATOM 1489 C C . GLN A 1 187 ? 18.076 -4.077 -23.776 1.00 82.62 187 GLN A C 1
ATOM 1491 O O . GLN A 1 187 ? 19.128 -4.444 -24.297 1.00 82.62 187 GLN A O 1
ATOM 1496 N N . ALA A 1 18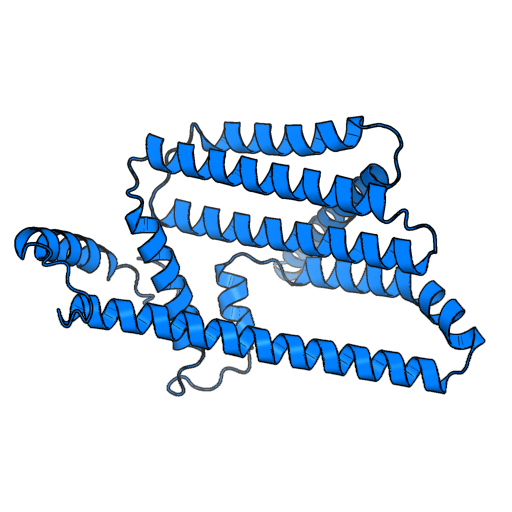8 ? 17.978 -3.817 -22.469 1.00 78.44 188 ALA A N 1
ATOM 1497 C CA . ALA A 1 188 ? 19.116 -3.881 -21.555 1.00 78.44 188 ALA A CA 1
ATOM 1498 C C . ALA A 1 188 ? 19.703 -5.300 -21.427 1.00 78.44 188 ALA A C 1
ATOM 1500 O O . ALA A 1 188 ? 20.920 -5.468 -21.358 1.00 78.44 188 ALA A O 1
ATOM 1501 N N . VAL A 1 189 ? 18.855 -6.335 -21.408 1.00 78.94 189 VAL A N 1
ATOM 1502 C CA . VAL A 1 189 ? 19.291 -7.723 -21.173 1.00 78.94 189 VAL A CA 1
ATOM 1503 C C . VAL A 1 189 ? 19.649 -8.464 -22.466 1.00 78.94 189 VAL A C 1
ATOM 1505 O O . VAL A 1 189 ? 20.586 -9.267 -22.478 1.00 78.94 189 VAL A O 1
ATOM 1508 N N . GLN A 1 190 ? 18.954 -8.190 -23.573 1.00 69.38 190 GLN A N 1
ATOM 1509 C CA . GLN A 1 190 ? 19.211 -8.833 -24.866 1.00 69.38 190 GLN A CA 1
ATOM 1510 C C . GLN A 1 190 ? 20.536 -8.371 -25.495 1.00 69.38 190 GLN A C 1
ATOM 1512 O O . GLN A 1 190 ? 21.099 -9.101 -26.305 1.00 69.38 190 GLN A O 1
ATOM 1517 N N . ALA A 1 191 ? 21.099 -7.244 -25.038 1.00 67.12 191 ALA A N 1
ATOM 1518 C CA . ALA A 1 191 ? 22.490 -6.868 -25.300 1.00 67.12 191 ALA A CA 1
ATOM 1519 C C . ALA A 1 191 ? 23.512 -7.909 -24.789 1.00 67.12 191 ALA A C 1
ATOM 1521 O O . ALA A 1 191 ? 24.663 -7.898 -25.219 1.00 67.12 191 ALA A O 1
ATOM 1522 N N . ARG A 1 192 ? 23.106 -8.808 -23.879 1.00 74.81 192 ARG A N 1
ATOM 1523 C CA . ARG A 1 192 ? 23.960 -9.850 -23.299 1.00 74.81 192 ARG A CA 1
ATOM 1524 C C . ARG A 1 192 ? 23.639 -11.244 -23.846 1.00 74.81 192 ARG A C 1
ATOM 1526 O O . ARG A 1 192 ? 24.494 -11.832 -24.496 1.00 74.81 192 ARG A O 1
ATOM 1533 N N . SER A 1 193 ? 22.443 -11.788 -23.582 1.00 86.56 193 SER A N 1
ATOM 1534 C CA . SER A 1 193 ? 21.936 -13.040 -24.188 1.00 86.56 193 SER A CA 1
ATOM 1535 C C . SER A 1 193 ? 20.484 -13.349 -23.781 1.00 86.56 193 SER A C 1
ATOM 1537 O O . SER A 1 193 ? 20.021 -12.943 -22.714 1.00 86.56 193 SER A O 1
ATOM 1539 N N . ASN A 1 194 ? 19.769 -14.148 -24.586 1.00 86.38 194 ASN A N 1
ATOM 1540 C CA . ASN A 1 194 ? 18.406 -14.602 -24.259 1.00 86.38 194 ASN A CA 1
ATOM 1541 C C . ASN A 1 194 ? 18.359 -15.492 -23.001 1.00 86.38 194 ASN A C 1
ATOM 1543 O O . ASN A 1 194 ? 17.396 -15.438 -22.242 1.00 86.38 194 ASN A O 1
ATOM 1547 N N . ALA A 1 195 ? 19.404 -16.288 -22.750 1.00 87.75 195 ALA A N 1
ATOM 1548 C CA . ALA A 1 195 ? 19.485 -17.147 -21.567 1.00 87.75 195 ALA A CA 1
ATOM 1549 C C . ALA A 1 195 ? 19.528 -16.330 -20.264 1.00 87.75 195 ALA A C 1
ATOM 1551 O O . ALA A 1 195 ? 18.871 -16.688 -19.287 1.00 87.75 195 ALA A O 1
ATOM 1552 N N . VAL A 1 196 ? 20.243 -15.198 -20.264 1.00 87.06 196 VAL A N 1
ATOM 1553 C CA . VAL A 1 196 ? 20.315 -14.293 -19.106 1.00 87.06 196 VAL A CA 1
ATOM 1554 C C . VAL A 1 196 ? 18.947 -13.675 -18.803 1.00 87.06 196 VAL A C 1
ATOM 1556 O O . VAL A 1 196 ? 18.586 -13.562 -17.636 1.00 87.06 196 VAL A O 1
ATOM 1559 N N . PHE A 1 197 ? 18.148 -13.347 -19.823 1.00 86.19 197 PHE A N 1
ATOM 1560 C CA . PHE A 1 197 ? 16.779 -12.854 -19.629 1.00 86.19 197 PHE A CA 1
ATOM 1561 C C . PHE A 1 197 ? 15.894 -13.870 -18.901 1.00 86.19 197 PHE A C 1
ATOM 1563 O O . PHE A 1 197 ? 15.304 -13.540 -17.872 1.00 86.19 197 PHE A O 1
ATOM 1570 N N . PHE A 1 198 ? 15.853 -15.120 -19.375 1.00 89.06 198 PHE A N 1
ATOM 1571 C CA . PHE A 1 198 ? 15.069 -16.169 -18.715 1.00 89.06 198 PHE A CA 1
ATOM 1572 C C . PHE A 1 198 ? 15.556 -16.451 -17.291 1.00 89.06 198 PHE A C 1
ATOM 1574 O O . PHE A 1 198 ? 14.731 -16.636 -16.397 1.00 89.06 198 PHE A O 1
ATOM 1581 N N . LEU A 1 199 ? 16.872 -16.424 -17.060 1.00 90.44 199 LEU A N 1
ATOM 1582 C CA . LEU A 1 199 ? 17.447 -16.598 -15.727 1.00 90.44 199 LEU A CA 1
ATOM 1583 C C . LEU A 1 199 ? 17.020 -15.475 -14.770 1.00 90.44 199 LEU A C 1
ATOM 1585 O O . LEU A 1 199 ? 16.612 -15.761 -13.647 1.00 90.44 199 LEU A O 1
ATOM 1589 N N . ILE A 1 200 ? 17.066 -14.212 -15.210 1.00 88.19 200 ILE A N 1
ATOM 1590 C CA . ILE A 1 200 ? 16.619 -13.063 -14.406 1.00 88.19 200 ILE A CA 1
ATOM 1591 C C . ILE A 1 200 ? 15.124 -13.178 -14.094 1.00 88.19 200 ILE A C 1
ATOM 1593 O O . ILE A 1 200 ? 14.732 -12.990 -12.944 1.00 88.19 200 ILE A O 1
ATOM 1597 N N . CYS A 1 201 ? 14.288 -13.534 -15.075 1.00 88.00 201 CYS A N 1
ATOM 1598 C CA . CYS A 1 201 ? 12.857 -13.744 -14.847 1.00 88.00 201 CYS A CA 1
ATOM 1599 C C . CYS A 1 201 ? 12.589 -14.883 -13.851 1.00 88.00 201 CYS A C 1
ATOM 1601 O O . CYS A 1 201 ? 11.755 -14.725 -12.959 1.00 88.00 201 CYS A O 1
ATOM 1603 N N . ALA A 1 202 ? 13.307 -16.004 -13.964 1.00 91.81 202 ALA A N 1
ATOM 1604 C CA . ALA A 1 202 ? 13.181 -17.132 -13.045 1.00 91.81 202 ALA A CA 1
ATOM 1605 C C . ALA A 1 202 ? 13.625 -16.761 -11.621 1.00 91.81 202 ALA A C 1
ATOM 1607 O O . ALA A 1 202 ? 12.932 -17.081 -10.655 1.00 91.81 202 ALA A O 1
ATOM 1608 N N . LEU A 1 203 ? 14.736 -16.031 -11.487 1.00 92.81 203 LEU A N 1
ATOM 1609 C CA . LEU A 1 203 ? 15.228 -15.547 -10.199 1.00 92.81 203 LEU A CA 1
ATOM 1610 C C . LEU A 1 203 ? 14.259 -14.539 -9.566 1.00 92.81 203 LEU A C 1
ATOM 1612 O O . LEU A 1 203 ? 13.978 -14.632 -8.373 1.00 92.81 203 LEU A O 1
ATOM 1616 N N . ALA A 1 204 ? 13.709 -13.611 -10.353 1.00 89.44 204 ALA A N 1
ATOM 1617 C CA . ALA A 1 204 ? 12.707 -12.655 -9.888 1.00 89.44 204 ALA A CA 1
ATOM 1618 C C . ALA A 1 204 ? 11.426 -13.365 -9.424 1.00 89.44 204 ALA A C 1
ATOM 1620 O O . ALA A 1 204 ? 10.902 -13.053 -8.356 1.00 89.44 204 ALA A O 1
ATOM 1621 N N . PHE A 1 205 ? 10.957 -14.367 -10.175 1.00 92.69 205 PHE A N 1
ATOM 1622 C CA . PHE A 1 205 ? 9.819 -15.194 -9.775 1.00 92.69 205 PHE A CA 1
ATOM 1623 C C . PHE A 1 205 ? 10.091 -15.936 -8.462 1.00 92.69 205 PHE A C 1
ATOM 1625 O O . PHE A 1 205 ? 9.270 -15.880 -7.545 1.00 92.69 205 PHE A O 1
ATOM 1632 N N . LEU A 1 206 ? 11.261 -16.571 -8.334 1.00 94.44 206 LEU A N 1
ATOM 1633 C CA . LEU A 1 206 ? 11.660 -17.25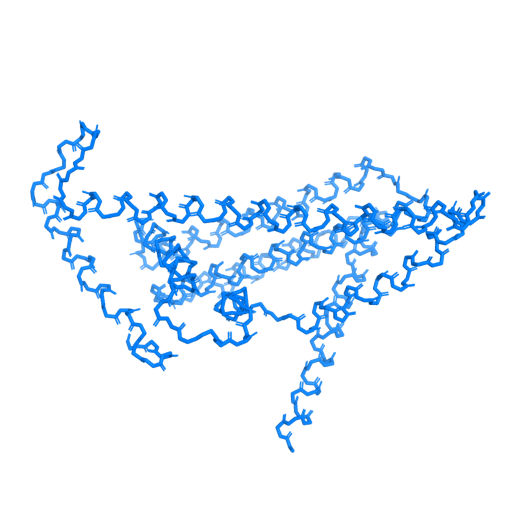9 -7.108 1.00 94.44 206 LEU A CA 1
ATOM 1634 C C . LEU A 1 206 ? 11.726 -16.290 -5.920 1.00 94.44 206 LEU A C 1
ATOM 1636 O O . LEU A 1 206 ? 11.211 -16.605 -4.850 1.00 94.44 206 LEU A O 1
ATOM 1640 N N . CYS A 1 207 ? 12.289 -15.096 -6.115 1.00 94.38 207 CYS A N 1
ATOM 1641 C CA . CYS A 1 207 ? 12.332 -14.047 -5.100 1.00 94.38 207 CYS A CA 1
ATOM 1642 C C . CYS A 1 207 ? 10.919 -13.646 -4.643 1.00 94.38 207 CYS A C 1
ATOM 1644 O O . CYS A 1 207 ? 10.644 -13.625 -3.445 1.00 94.38 207 CYS A O 1
ATOM 1646 N N . CYS A 1 208 ? 9.985 -13.427 -5.575 1.00 90.12 208 CYS A N 1
ATOM 1647 C CA . CYS A 1 208 ? 8.585 -13.132 -5.252 1.00 90.12 208 CYS A CA 1
ATOM 1648 C C . CYS A 1 208 ? 7.905 -14.268 -4.470 1.00 90.12 208 CYS A C 1
ATOM 1650 O O . CYS A 1 208 ? 7.165 -14.001 -3.521 1.00 90.12 208 CYS A O 1
ATOM 1652 N N . VAL A 1 209 ? 8.158 -15.531 -4.833 1.00 90.56 209 VAL A N 1
ATOM 1653 C CA . VAL A 1 209 ? 7.624 -16.697 -4.108 1.00 90.56 209 VAL A CA 1
ATOM 1654 C C . VAL A 1 209 ? 8.189 -16.758 -2.692 1.00 90.56 209 VAL A C 1
ATOM 1656 O O . VAL A 1 209 ? 7.424 -16.909 -1.739 1.00 90.56 209 VAL A O 1
ATOM 1659 N N . LEU A 1 210 ? 9.502 -16.586 -2.535 1.00 92.62 210 LEU A N 1
ATOM 1660 C CA . LEU A 1 210 ? 10.155 -16.571 -1.226 1.00 92.62 210 LEU A CA 1
ATOM 1661 C C . LEU A 1 210 ? 9.628 -15.429 -0.354 1.00 92.62 210 LEU A C 1
ATOM 1663 O O . LEU A 1 210 ? 9.286 -15.665 0.803 1.00 92.62 210 LEU A O 1
ATOM 1667 N N . LEU A 1 211 ? 9.473 -14.225 -0.909 1.00 91.19 211 LEU A N 1
ATOM 1668 C CA . LEU A 1 211 ? 8.881 -13.089 -0.201 1.00 91.19 211 LEU A CA 1
ATOM 1669 C C . LEU A 1 211 ? 7.428 -13.363 0.207 1.00 91.19 211 LEU A C 1
ATOM 1671 O O . LEU A 1 211 ? 7.059 -13.078 1.347 1.00 91.19 211 LEU A O 1
ATOM 1675 N N . LYS A 1 212 ? 6.606 -13.965 -0.665 1.00 88.75 212 LYS A N 1
ATOM 1676 C CA . LYS A 1 212 ? 5.223 -14.364 -0.331 1.00 88.75 212 LYS A CA 1
ATOM 1677 C C . LYS A 1 212 ? 5.192 -15.382 0.812 1.00 88.75 212 LYS A C 1
ATOM 1679 O O . LYS A 1 212 ? 4.370 -15.263 1.719 1.00 88.75 212 LYS A O 1
ATOM 1684 N N . VAL A 1 213 ? 6.078 -16.378 0.789 1.00 88.94 213 VAL A N 1
ATOM 1685 C CA . VAL A 1 213 ? 6.159 -17.391 1.851 1.00 88.94 213 VAL A CA 1
ATOM 1686 C C . VAL A 1 213 ? 6.640 -16.761 3.158 1.00 88.94 213 VAL A C 1
ATOM 1688 O O . VAL A 1 213 ? 6.008 -16.969 4.191 1.00 88.94 213 VAL A O 1
ATOM 1691 N N . LEU A 1 214 ? 7.697 -15.949 3.117 1.00 91.75 214 LEU A N 1
ATOM 1692 C CA . LEU A 1 214 ? 8.262 -15.288 4.292 1.00 91.75 214 LEU A CA 1
ATOM 1693 C C . LEU A 1 214 ? 7.248 -14.349 4.951 1.00 91.75 214 LEU A C 1
ATOM 1695 O O . LEU A 1 214 ? 7.012 -14.449 6.152 1.00 91.75 214 LEU A O 1
ATOM 1699 N N . THR A 1 215 ? 6.606 -13.480 4.168 1.00 87.44 215 THR A N 1
ATOM 1700 C CA . THR A 1 215 ? 5.559 -12.576 4.673 1.00 87.44 215 THR A CA 1
ATOM 1701 C C . THR A 1 215 ? 4.381 -13.357 5.249 1.00 87.44 215 THR A C 1
ATOM 1703 O O . THR A 1 215 ? 3.903 -13.019 6.329 1.00 87.44 215 THR A O 1
ATOM 1706 N N . GLY A 1 216 ? 3.964 -14.452 4.605 1.00 86.38 216 GLY A N 1
ATOM 1707 C CA . GLY A 1 216 ? 2.926 -15.339 5.130 1.00 86.38 216 GLY A CA 1
ATOM 1708 C C . GLY A 1 216 ? 3.307 -16.032 6.445 1.00 86.38 216 GLY A C 1
ATOM 1709 O O . GLY A 1 216 ? 2.454 -16.197 7.316 1.00 86.38 216 GLY A O 1
ATOM 1710 N N . LEU A 1 217 ? 4.571 -16.431 6.615 1.00 87.62 217 LEU A N 1
ATOM 1711 C CA . LEU A 1 217 ? 5.072 -17.024 7.859 1.00 87.62 217 LEU A CA 1
ATOM 1712 C C . LEU A 1 217 ? 5.171 -15.991 8.985 1.00 87.62 217 LEU A C 1
ATOM 1714 O O . LEU A 1 217 ? 4.696 -16.261 10.087 1.00 87.62 217 LEU A O 1
ATOM 1718 N N . LEU A 1 218 ? 5.729 -14.809 8.706 1.00 91.12 218 LEU A N 1
ATOM 1719 C CA . LEU A 1 218 ? 5.839 -13.714 9.676 1.00 91.12 218 LEU A CA 1
ATOM 1720 C C . LEU A 1 218 ? 4.463 -13.288 10.184 1.00 91.12 218 LEU A C 1
ATOM 1722 O O . LEU A 1 218 ? 4.254 -13.188 11.388 1.00 91.12 218 LEU A O 1
ATOM 1726 N N . LEU A 1 219 ? 3.511 -13.116 9.270 1.00 87.44 219 LEU A N 1
ATOM 1727 C CA . LEU A 1 219 ? 2.144 -12.719 9.585 1.00 87.44 219 LEU A CA 1
ATOM 1728 C C . LEU A 1 219 ? 1.407 -13.776 10.428 1.00 87.44 219 LEU A C 1
ATOM 1730 O O . LEU A 1 219 ? 0.618 -13.440 11.306 1.00 87.44 219 LEU A O 1
ATOM 1734 N N . MET A 1 220 ? 1.692 -15.061 10.207 1.00 86.06 220 MET A N 1
ATOM 1735 C CA . MET A 1 220 ? 1.166 -16.143 11.046 1.00 86.06 220 MET A CA 1
ATOM 1736 C C . MET A 1 220 ? 1.807 -16.182 12.430 1.00 86.06 220 MET A C 1
ATOM 1738 O O . MET A 1 220 ? 1.114 -16.446 13.411 1.00 86.06 220 MET A O 1
ATOM 1742 N N . ALA A 1 221 ? 3.117 -15.952 12.511 1.00 88.25 221 ALA A N 1
ATOM 1743 C CA . ALA A 1 221 ? 3.830 -15.921 13.779 1.00 88.25 221 ALA A CA 1
ATOM 1744 C C . ALA A 1 221 ? 3.330 -14.765 14.657 1.00 88.25 221 ALA A C 1
ATOM 1746 O O . ALA A 1 221 ? 3.010 -14.983 15.824 1.00 88.25 221 ALA A O 1
ATOM 1747 N N . THR A 1 222 ? 3.181 -13.566 14.084 1.00 90.31 222 THR A N 1
ATOM 1748 C CA . THR A 1 222 ? 2.656 -12.396 14.801 1.00 90.31 222 THR A CA 1
ATOM 1749 C C . THR A 1 222 ? 1.190 -12.567 15.176 1.00 90.31 222 THR A C 1
ATOM 1751 O O . THR A 1 222 ? 0.830 -12.308 16.321 1.00 90.31 222 THR A O 1
ATOM 1754 N N . SER A 1 223 ? 0.351 -13.064 14.261 1.00 88.00 223 SER A N 1
ATOM 1755 C CA . SER A 1 223 ? -1.062 -13.325 14.548 1.00 88.00 223 SER A CA 1
ATOM 1756 C C . SER A 1 223 ? -1.229 -14.323 15.702 1.00 88.00 223 SER A C 1
ATOM 1758 O O . SER A 1 223 ? -1.960 -14.039 16.652 1.00 88.00 223 SER A O 1
ATOM 1760 N N . LYS A 1 224 ? -0.486 -15.442 15.690 1.00 87.81 224 LYS A N 1
ATOM 1761 C CA . LYS A 1 224 ? -0.509 -16.401 16.801 1.00 87.81 224 LYS A CA 1
ATOM 1762 C C . LYS A 1 224 ? -0.080 -15.755 18.113 1.00 87.81 224 LYS A C 1
ATOM 1764 O O . LYS A 1 224 ? -0.812 -15.899 19.083 1.00 87.81 224 LYS A O 1
ATOM 1769 N N . ALA A 1 225 ? 1.033 -15.018 18.124 1.00 89.56 225 ALA A N 1
ATOM 1770 C CA . ALA A 1 225 ? 1.536 -14.349 19.324 1.00 89.56 225 ALA A CA 1
ATOM 1771 C C . ALA A 1 225 ? 0.510 -13.380 19.940 1.00 89.56 225 ALA A C 1
ATOM 1773 O O . ALA A 1 225 ? 0.353 -13.345 21.158 1.00 89.56 225 ALA A O 1
ATOM 1774 N N . ILE A 1 226 ? -0.223 -12.637 19.103 1.00 87.56 226 ILE A N 1
ATOM 1775 C CA . ILE A 1 226 ? -1.299 -11.740 19.548 1.00 87.56 226 ILE A CA 1
ATOM 1776 C C . ILE A 1 226 ? -2.461 -12.551 20.138 1.00 87.56 226 ILE A C 1
ATOM 1778 O O . ILE A 1 226 ? -2.904 -12.268 21.246 1.00 87.56 226 ILE A O 1
ATOM 1782 N N . THR A 1 227 ? -2.924 -13.598 19.445 1.00 85.12 227 THR A N 1
ATOM 1783 C CA . THR A 1 227 ? -4.045 -14.424 19.936 1.00 85.12 227 THR A CA 1
ATOM 1784 C C . THR A 1 227 ? -3.712 -15.208 21.208 1.00 85.12 227 THR A C 1
ATOM 1786 O O . THR A 1 227 ? -4.592 -15.423 22.036 1.00 85.12 227 THR A O 1
ATOM 1789 N N . THR A 1 228 ? -2.458 -15.633 21.389 1.00 85.25 228 THR A N 1
ATOM 1790 C CA . THR A 1 228 ? -2.021 -16.318 22.613 1.00 85.25 228 THR A CA 1
ATOM 1791 C C . THR A 1 228 ? -1.901 -15.348 23.777 1.00 85.25 228 THR A C 1
ATOM 1793 O O . THR A 1 228 ? -2.359 -15.680 24.863 1.00 85.25 228 THR A O 1
ATOM 1796 N N . ALA A 1 229 ? -1.358 -14.146 23.551 1.00 85.88 229 ALA A N 1
ATOM 1797 C CA . ALA A 1 229 ? -1.299 -13.110 24.580 1.00 85.88 229 ALA A CA 1
ATOM 1798 C C . ALA A 1 229 ? -2.705 -12.724 25.069 1.00 85.88 229 ALA A C 1
ATOM 1800 O O . ALA A 1 229 ? -2.924 -12.575 26.268 1.00 85.88 229 ALA A O 1
ATOM 1801 N N . GLU A 1 230 ? -3.671 -12.649 24.150 1.00 82.75 230 GLU A N 1
ATOM 1802 C CA . GLU A 1 230 ? -5.078 -12.416 24.482 1.00 82.75 230 GLU A CA 1
ATOM 1803 C C . GLU A 1 230 ? -5.675 -13.571 25.307 1.00 82.75 230 GLU A C 1
ATOM 1805 O O . GLU A 1 230 ? -6.334 -13.354 26.321 1.00 82.75 230 GLU A O 1
ATOM 1810 N N . ALA A 1 231 ? -5.401 -14.825 24.933 1.00 80.88 231 ALA A N 1
ATOM 1811 C CA . ALA A 1 231 ? -5.874 -15.987 25.686 1.00 80.88 231 ALA A CA 1
ATOM 1812 C C . ALA A 1 231 ? -5.260 -16.078 27.099 1.00 80.88 231 ALA A C 1
ATOM 1814 O O . ALA A 1 231 ? -5.950 -16.445 28.052 1.00 80.88 231 ALA A O 1
ATOM 1815 N N . GLU A 1 232 ? -3.981 -15.730 27.256 1.00 79.69 232 GLU A N 1
ATOM 1816 C CA . GLU A 1 232 ? -3.291 -15.651 28.554 1.00 79.69 232 GLU A CA 1
ATOM 1817 C C . GLU A 1 232 ? -3.879 -14.544 29.438 1.00 79.69 232 GLU A C 1
ATOM 1819 O O . GLU A 1 232 ? -4.101 -14.749 30.635 1.00 79.69 232 GLU A O 1
ATOM 1824 N N . PHE A 1 233 ? -4.213 -13.399 28.839 1.00 75.19 233 PHE A N 1
ATOM 1825 C CA . PHE A 1 233 ? -4.891 -12.302 29.519 1.00 75.19 233 PHE A CA 1
ATOM 1826 C C . PHE A 1 233 ? -6.282 -12.726 30.024 1.00 75.19 233 PHE A C 1
ATOM 1828 O O . PHE A 1 233 ? -6.591 -12.557 31.206 1.00 75.19 233 PHE A O 1
ATOM 1835 N N . MET A 1 234 ? -7.080 -13.380 29.171 1.00 69.50 234 MET A N 1
ATOM 1836 C CA . MET A 1 234 ? -8.427 -13.861 29.513 1.00 69.50 234 MET A CA 1
ATOM 1837 C C . MET A 1 234 ? -8.429 -14.995 30.551 1.00 69.50 234 MET A C 1
ATOM 1839 O O . MET A 1 234 ? -9.357 -15.101 31.353 1.00 69.50 234 MET A O 1
ATOM 1843 N N . THR A 1 235 ? -7.396 -15.842 30.563 1.00 72.75 235 THR A N 1
ATOM 1844 C CA . THR A 1 235 ? -7.245 -16.937 31.544 1.00 72.75 235 THR A CA 1
ATOM 1845 C C . THR A 1 235 ? -6.589 -16.489 32.856 1.00 72.75 235 THR A C 1
ATOM 1847 O O . THR A 1 235 ? -6.536 -17.265 33.810 1.00 72.75 235 THR A O 1
ATOM 1850 N N . GLY A 1 236 ? -6.124 -15.236 32.944 1.00 58.91 236 GLY A N 1
ATOM 1851 C CA . GLY A 1 236 ? -5.482 -14.673 34.135 1.00 58.91 236 GLY A CA 1
ATOM 1852 C C . GLY A 1 236 ? -4.075 -15.218 34.415 1.00 58.91 236 GLY A C 1
ATOM 1853 O O . GLY A 1 236 ? -3.525 -14.963 35.489 1.00 58.91 236 GLY A O 1
ATOM 1854 N N . ALA A 1 237 ? -3.481 -15.949 33.472 1.00 56.12 237 ALA A N 1
ATOM 1855 C CA . ALA A 1 237 ? -2.146 -16.522 33.585 1.00 56.12 237 ALA A CA 1
ATOM 1856 C C . ALA A 1 237 ? -1.104 -15.517 33.065 1.00 56.12 237 ALA A C 1
ATOM 1858 O O . ALA A 1 237 ? -0.638 -15.622 31.938 1.00 56.12 237 ALA A O 1
ATOM 1859 N N . SER A 1 238 ? -0.749 -14.500 33.858 1.00 45.66 238 SER A N 1
ATOM 1860 C CA . SER A 1 238 ? 0.265 -13.516 33.440 1.00 45.66 238 SER A CA 1
ATOM 1861 C C . SER A 1 238 ? 1.697 -14.020 33.689 1.00 45.66 238 SER A C 1
ATOM 1863 O O . SER A 1 238 ? 2.034 -14.310 34.840 1.00 45.66 238 SER A O 1
ATOM 1865 N N . PRO A 1 239 ? 2.596 -14.029 32.680 1.00 47.78 239 PRO A N 1
ATOM 1866 C CA . PRO A 1 239 ? 4.032 -14.257 32.880 1.00 47.78 239 PRO A CA 1
ATOM 1867 C C . PRO A 1 239 ? 4.794 -12.994 33.326 1.00 47.78 239 PRO A C 1
ATOM 1869 O O . PRO A 1 239 ? 5.987 -13.062 33.620 1.00 47.78 239 PRO A O 1
ATOM 1872 N N . ARG A 1 240 ? 4.152 -11.814 33.351 1.00 46.47 240 ARG A N 1
ATOM 1873 C CA . ARG A 1 240 ? 4.804 -10.530 33.667 1.00 46.47 240 ARG A CA 1
ATOM 1874 C C . ARG A 1 240 ? 3.971 -9.686 34.633 1.00 46.47 240 ARG A C 1
ATOM 1876 O O . ARG A 1 240 ? 3.261 -8.774 34.232 1.00 46.47 240 ARG A O 1
ATOM 1883 N N . GLY A 1 241 ? 4.123 -9.979 35.924 1.00 42.44 241 GLY A N 1
ATOM 1884 C CA . GLY A 1 241 ? 4.499 -9.031 36.990 1.00 42.44 241 GLY A CA 1
ATOM 1885 C C . GLY A 1 241 ? 3.781 -7.684 37.193 1.00 42.44 241 GLY A C 1
ATOM 1886 O O . GLY A 1 241 ? 4.245 -6.916 38.030 1.00 42.44 241 GLY A O 1
ATOM 1887 N N . ARG A 1 242 ? 2.684 -7.354 36.505 1.00 44.47 242 ARG A N 1
ATOM 1888 C CA . ARG A 1 242 ? 1.789 -6.250 36.895 1.00 44.47 242 ARG A CA 1
ATOM 1889 C C . ARG A 1 242 ? 0.494 -6.856 37.412 1.00 44.47 242 ARG A C 1
ATOM 1891 O O . ARG A 1 242 ? -0.301 -7.371 36.631 1.00 44.47 242 ARG A O 1
ATOM 1898 N N . SER A 1 243 ? 0.296 -6.825 38.730 1.00 46.38 243 SER A N 1
ATOM 1899 C CA . SER A 1 243 ? -0.984 -7.178 39.341 1.00 46.38 243 SER A CA 1
ATOM 1900 C C . SER A 1 243 ? -1.998 -6.085 39.005 1.00 46.38 243 SER A C 1
ATOM 1902 O O . SER A 1 243 ? -2.136 -5.101 39.729 1.00 46.38 243 SER A O 1
ATOM 1904 N N . MET A 1 244 ? -2.659 -6.230 37.863 1.00 55.00 244 MET A N 1
ATOM 1905 C CA . MET A 1 244 ? -3.877 -5.489 37.564 1.00 55.00 244 MET A CA 1
ATOM 1906 C C . MET A 1 244 ? -4.940 -5.885 38.590 1.00 55.00 244 MET A C 1
ATOM 1908 O O . MET A 1 244 ? -5.084 -7.077 38.891 1.00 55.00 244 MET A O 1
ATOM 1912 N N . SER A 1 245 ? -5.628 -4.898 39.164 1.00 58.62 245 SER A N 1
ATOM 1913 C CA . SER A 1 245 ? -6.632 -5.152 40.196 1.00 58.62 245 SER A CA 1
ATOM 1914 C C . SER A 1 245 ? -7.772 -6.013 39.630 1.00 58.62 245 SER A C 1
ATOM 1916 O O . SER A 1 245 ? -8.148 -5.878 38.466 1.00 58.62 245 SER A O 1
ATOM 1918 N N . ASP A 1 246 ? -8.346 -6.916 40.433 1.00 53.91 246 ASP A N 1
ATOM 1919 C CA . ASP A 1 246 ? -9.457 -7.780 39.987 1.00 53.91 246 ASP A CA 1
ATOM 1920 C C . ASP A 1 246 ? -10.694 -6.979 39.539 1.00 53.91 246 ASP A C 1
ATOM 1922 O O . ASP A 1 246 ? -11.554 -7.498 38.826 1.00 53.91 246 ASP A O 1
ATOM 1926 N N . VAL A 1 247 ? -10.774 -5.709 39.946 1.00 58.78 247 VAL A N 1
ATOM 1927 C CA . VAL A 1 247 ? -11.802 -4.748 39.536 1.00 58.78 247 VAL A CA 1
ATOM 1928 C C . VAL A 1 247 ? -11.532 -4.233 38.121 1.00 58.78 247 VAL A C 1
ATOM 1930 O O . VAL A 1 247 ? -12.412 -4.381 37.278 1.00 58.78 247 VAL A O 1
ATOM 1933 N N . GLU A 1 248 ? -10.318 -3.752 37.816 1.00 61.59 248 GLU A N 1
ATOM 1934 C CA . GLU A 1 248 ? -9.921 -3.376 36.442 1.00 61.59 248 GLU A CA 1
ATOM 1935 C C . GLU A 1 248 ? -10.068 -4.551 35.477 1.00 61.59 248 GLU A C 1
ATOM 1937 O O . GLU A 1 248 ? -10.614 -4.403 34.388 1.00 61.59 248 GLU A O 1
ATOM 1942 N N . ARG A 1 249 ? -9.659 -5.753 35.907 1.00 56.94 249 ARG A N 1
ATOM 1943 C CA . ARG A 1 249 ? -9.810 -6.969 35.103 1.00 56.94 249 ARG A CA 1
ATOM 1944 C C . ARG A 1 249 ? -11.272 -7.232 34.761 1.00 56.94 249 ARG A C 1
ATOM 1946 O O . ARG A 1 249 ? -11.583 -7.574 33.626 1.00 56.94 249 ARG A O 1
ATOM 1953 N N . LYS A 1 250 ? -12.174 -7.099 35.737 1.00 56.28 250 LYS A N 1
ATOM 1954 C CA . LYS A 1 250 ? -13.612 -7.289 35.519 1.00 56.28 250 LYS A CA 1
ATOM 1955 C C . LYS A 1 250 ? -14.191 -6.204 34.620 1.00 56.28 250 LYS A C 1
ATOM 1957 O O . LYS A 1 250 ? -15.006 -6.538 33.767 1.00 56.28 250 LYS A O 1
ATOM 1962 N N . GLU A 1 251 ? -13.780 -4.950 34.768 1.00 60.97 251 GLU A N 1
ATOM 1963 C CA . GLU A 1 251 ? -14.226 -3.861 33.891 1.00 60.97 251 GLU A CA 1
ATOM 1964 C C . GLU A 1 251 ? -13.770 -4.078 32.442 1.00 60.97 251 GLU A C 1
ATOM 1966 O O . GLU A 1 251 ? -14.604 -4.004 31.534 1.00 60.97 251 GLU A O 1
ATOM 1971 N N . GLU A 1 252 ? -12.511 -4.465 32.218 1.00 57.22 252 GLU A N 1
ATOM 1972 C CA . GLU A 1 252 ? -12.003 -4.800 30.883 1.00 57.22 252 GLU A CA 1
ATOM 1973 C C . GLU A 1 252 ? -12.672 -6.060 30.313 1.00 57.22 252 GLU A C 1
ATOM 1975 O O . GLU A 1 252 ? -13.139 -6.026 29.177 1.00 57.22 252 GLU A O 1
ATOM 1980 N N . LEU A 1 253 ? -12.848 -7.139 31.088 1.00 53.00 253 LEU A N 1
ATOM 1981 C CA . LEU A 1 253 ? -13.586 -8.334 30.638 1.00 53.00 253 LEU A CA 1
ATOM 1982 C C . LEU A 1 253 ? -15.048 -8.031 30.291 1.00 53.00 253 LEU A C 1
ATOM 1984 O O . LEU A 1 253 ? -15.597 -8.625 29.362 1.00 53.00 253 LEU A O 1
ATOM 1988 N N . THR A 1 254 ? -15.684 -7.102 31.005 1.00 51.53 254 THR A N 1
ATOM 1989 C CA . THR A 1 254 ? -17.061 -6.678 30.708 1.00 51.53 254 THR A CA 1
ATOM 1990 C C . THR A 1 254 ? -17.105 -5.806 29.448 1.00 51.53 254 THR A C 1
ATOM 1992 O O . THR A 1 254 ? -18.054 -5.900 28.662 1.00 51.53 254 THR A O 1
ATOM 1995 N N . ALA A 1 255 ? -16.068 -4.994 29.208 1.00 54.31 255 ALA A N 1
ATOM 1996 C CA . ALA A 1 255 ? -15.885 -4.274 27.951 1.00 54.31 255 ALA A CA 1
ATOM 1997 C C . ALA A 1 255 ? -15.673 -5.252 26.777 1.00 54.31 255 ALA A C 1
ATOM 1999 O O . ALA A 1 255 ? -16.355 -5.116 25.759 1.00 54.31 255 ALA A O 1
ATOM 2000 N N . TYR A 1 256 ? -14.853 -6.291 26.964 1.00 43.03 256 TYR A N 1
ATOM 2001 C CA . TYR A 1 256 ? -14.575 -7.353 25.988 1.00 43.03 256 TYR A CA 1
ATOM 2002 C C . TYR A 1 256 ? -15.789 -8.251 25.693 1.00 43.03 256 TYR A C 1
ATOM 2004 O O . TYR A 1 256 ? -16.096 -8.505 24.531 1.00 43.03 256 TYR A O 1
ATOM 2012 N N . GLN A 1 257 ? -16.571 -8.671 26.694 1.00 43.50 257 GLN A N 1
ATOM 2013 C CA . GLN A 1 257 ? -17.801 -9.453 26.465 1.00 43.50 257 GLN A CA 1
ATOM 2014 C C . GLN A 1 257 ? -18.870 -8.679 25.681 1.00 43.50 257 GLN A C 1
ATOM 2016 O O . GLN A 1 257 ? -19.715 -9.270 25.005 1.00 43.50 257 GLN A O 1
ATOM 2021 N N . LYS A 1 258 ? -18.837 -7.343 25.714 1.00 44.50 258 LYS A N 1
ATOM 2022 C CA . LYS A 1 258 ? -19.691 -6.511 24.855 1.00 44.50 258 LYS A CA 1
ATOM 2023 C C . LYS A 1 258 ? -19.264 -6.575 23.379 1.00 44.50 258 LYS A C 1
ATOM 2025 O O . LYS A 1 258 ? -20.099 -6.326 22.505 1.00 44.50 258 LYS A O 1
ATOM 2030 N N . VAL A 1 259 ? -18.004 -6.933 23.114 1.00 44.44 259 VAL A N 1
ATOM 2031 C CA . VAL A 1 259 ? -17.376 -7.072 21.789 1.00 44.44 259 VAL A CA 1
ATOM 2032 C C . VAL A 1 259 ? -17.581 -8.471 21.188 1.00 44.44 259 VAL A C 1
ATOM 2034 O O . VAL A 1 259 ? -17.603 -8.595 19.969 1.00 44.44 259 VAL A O 1
ATOM 2037 N N . ASP A 1 260 ? -17.903 -9.506 21.972 1.00 41.03 260 ASP A N 1
ATOM 2038 C CA . ASP A 1 260 ? -18.253 -10.844 21.437 1.00 41.03 260 ASP A CA 1
ATOM 2039 C C . ASP A 1 260 ? -19.512 -10.858 20.542 1.00 41.03 260 ASP A C 1
ATOM 2041 O O . ASP A 1 260 ? -19.770 -11.807 19.795 1.00 41.03 260 ASP A O 1
ATOM 2045 N N . ARG A 1 261 ? -20.264 -9.749 20.515 1.00 41.38 261 ARG A N 1
ATOM 2046 C CA . ARG A 1 261 ? -21.319 -9.498 19.521 1.00 41.38 261 ARG A CA 1
ATOM 2047 C C . ARG A 1 261 ? -20.798 -9.189 18.108 1.00 41.38 261 ARG A C 1
ATOM 2049 O O . ARG A 1 261 ? -21.603 -8.978 17.212 1.00 41.38 261 ARG A O 1
ATOM 2056 N N . PHE A 1 262 ? -19.482 -9.168 17.897 1.00 45.72 262 PHE A N 1
ATOM 2057 C CA . PHE A 1 262 ? -18.823 -8.926 16.610 1.00 45.72 262 PHE A CA 1
ATOM 2058 C C . PHE A 1 262 ? -18.335 -10.223 15.936 1.00 45.72 262 PHE A C 1
ATOM 2060 O O . PHE A 1 262 ? -17.518 -10.179 15.014 1.00 45.72 262 PHE A O 1
ATOM 2067 N N . THR A 1 263 ? -18.827 -11.387 16.362 1.00 39.34 263 THR A N 1
ATOM 2068 C CA . THR A 1 263 ? -18.597 -12.655 15.661 1.00 39.34 263 THR A CA 1
ATOM 2069 C C . THR A 1 263 ? -19.512 -12.758 14.430 1.00 39.34 263 THR A C 1
ATOM 2071 O O . THR A 1 263 ? -20.707 -12.462 14.507 1.00 39.34 263 THR A O 1
ATOM 2074 N N . PRO A 1 264 ? -18.989 -13.138 13.249 1.00 40.38 264 PRO A N 1
ATOM 2075 C CA . PRO A 1 264 ? -19.790 -13.207 12.039 1.00 40.38 264 PRO A CA 1
ATOM 2076 C C . PRO A 1 264 ? -20.705 -14.430 12.101 1.00 40.38 264 PRO A C 1
ATOM 2078 O O . PRO A 1 264 ? -20.283 -15.547 11.812 1.00 40.38 264 PRO A O 1
ATOM 2081 N N . VAL A 1 265 ? -21.990 -14.223 12.376 1.00 37.81 265 VAL A N 1
ATOM 2082 C CA . VAL A 1 265 ? -23.011 -15.165 11.914 1.00 37.81 265 VAL A CA 1
ATOM 2083 C C . VAL A 1 265 ? -23.287 -14.814 10.451 1.00 37.81 265 VAL A C 1
ATOM 2085 O O . VAL A 1 265 ? -23.846 -13.765 10.141 1.00 37.81 265 VAL A O 1
ATOM 2088 N N . ASN A 1 266 ? -22.850 -15.670 9.525 1.00 35.09 266 ASN A N 1
ATOM 2089 C CA . ASN A 1 266 ? -23.135 -15.550 8.087 1.00 35.09 266 ASN A CA 1
ATOM 2090 C C . ASN A 1 266 ? -22.628 -14.263 7.398 1.00 35.09 266 ASN A C 1
ATOM 2092 O O . ASN A 1 266 ? -23.286 -13.729 6.504 1.00 35.09 266 ASN A O 1
ATOM 2096 N N . GLY A 1 267 ? -21.448 -13.757 7.773 1.00 39.62 267 GLY A N 1
ATOM 2097 C CA . GLY A 1 267 ? -20.774 -12.696 7.008 1.00 39.62 267 GLY A CA 1
ATOM 2098 C C . GLY A 1 267 ? -21.485 -11.336 6.996 1.00 39.62 267 GLY A C 1
ATOM 2099 O O . GLY A 1 267 ? -21.179 -10.495 6.149 1.00 39.62 267 GLY A O 1
ATOM 2100 N N . ARG A 1 268 ? -22.409 -11.094 7.931 1.00 29.86 268 ARG A N 1
ATOM 2101 C CA . ARG A 1 268 ? -22.913 -9.756 8.257 1.00 29.86 268 ARG A CA 1
ATOM 2102 C C . ARG A 1 268 ? -22.615 -9.452 9.714 1.00 29.86 268 ARG A C 1
ATOM 2104 O O . ARG A 1 268 ? -22.761 -10.304 10.581 1.00 29.86 268 ARG A O 1
ATOM 2111 N N . VAL A 1 269 ? -22.183 -8.221 9.947 1.00 35.38 269 VAL A N 1
ATOM 2112 C CA . VAL A 1 269 ? -21.954 -7.681 11.280 1.00 35.38 269 VAL A CA 1
ATOM 2113 C C . VAL A 1 269 ? -23.324 -7.401 11.901 1.00 35.38 269 VAL A C 1
ATOM 2115 O O . VAL A 1 269 ? -24.059 -6.569 11.368 1.00 35.38 269 VAL A O 1
ATOM 2118 N N . VAL A 1 270 ? -23.664 -8.095 12.987 1.00 34.25 270 VAL A N 1
ATOM 2119 C CA . VAL A 1 270 ? -24.731 -7.673 13.913 1.00 34.25 270 VAL A CA 1
ATOM 2120 C C . VAL A 1 270 ? -24.118 -6.749 14.969 1.00 34.25 270 VAL A C 1
ATOM 2122 O O . VAL A 1 270 ? -22.891 -6.824 15.208 1.00 34.25 270 VAL A O 1
#